Protein AF-0000000077238281 (afdb_homodimer)

Foldseek 3Di:
DFLVVQQVVLVVVQWGFADDADPVSVVVVQVVLCVVPVVSDWAFGQWFADPDPPRIDGVVGDDCNDAFADVCPPVCVVVQFGTKTFLPDPVRGIYTDRRGDDHHTDIDNDDDPD/DFLVVQQVVLVVVQWGFADDADPVSVVVVQVVLCVVPVVSDWAFGQWFADPDPPRIDGVVGDDCNDAFADVCPPVCVVVQFGTKTFLPDPVRGIYTDRRGDDHHTDIDNDDDPD

pLDDT: mean 92.7, std 6.43, range [64.38, 98.25]

Solvent-accessible surface area (backbone atoms only — not comparable to full-atom values): 12053 Å² total; per-residue (Å²): 72,26,49,47,56,41,35,52,55,20,43,75,69,66,23,21,26,31,73,59,75,42,74,66,50,44,52,52,54,52,49,52,44,40,74,75,35,82,78,41,60,52,25,38,37,16,40,31,48,49,96,35,92,93,38,65,39,29,52,43,35,43,80,75,84,43,84,58,54,29,91,80,38,71,64,38,69,95,74,54,28,42,25,30,26,32,35,35,72,95,78,44,23,26,38,49,35,48,42,77,52,67,37,54,69,44,67,34,77,49,67,44,62,119,74,26,50,47,56,43,36,52,54,21,42,76,70,66,23,22,27,31,75,59,74,44,74,66,49,44,52,51,54,51,50,51,43,40,74,73,34,81,78,42,61,52,25,37,37,16,39,31,48,50,96,36,91,92,38,64,38,28,54,42,35,42,80,75,83,41,84,59,54,29,92,78,39,73,63,37,70,94,74,54,26,42,23,30,26,32,35,37,73,96,80,44,23,27,37,49,35,48,41,76,50,67,37,54,69,42,67,33,77,47,67,44,64,118

Nearest PDB structures (foldseek):
  7l64-assembly1_A  TM=9.183E-01  e=1.854E-10  Homo sapiens
  7jud-assembly2_B  TM=9.195E-01  e=2.244E-10  Homo sapiens
  7l62-assembly1_A  TM=9.186E-01  e=2.392E-10  Homo sapiens
  7juc-assembly1_A  TM=9.175E-01  e=3.738E-10  Homo sapiens
  7juf-assembly2_B  TM=9.019E-01  e=1.256E-09  Homo sapiens

Structure (mmCIF, N/CA/C/O backbone):
data_AF-0000000077238281-model_v1
#
loop_
_entity.id
_entity.type
_entity.pdbx_description
1 polymer 'C-type lectin domain-containing protein'
#
loop_
_atom_site.group_PDB
_atom_site.id
_atom_site.type_symbol
_atom_site.label_atom_id
_atom_site.label_alt_id
_atom_site.label_comp_id
_atom_site.label_asym_id
_atom_site.label_entity_id
_atom_site.label_seq_id
_atom_site.pdbx_PDB_ins_code
_atom_site.Cartn_x
_atom_site.Cartn_y
_atom_site.Cartn_z
_atom_site.occupancy
_atom_site.B_iso_or_equiv
_atom_site.auth_seq_id
_atom_site.auth_comp_id
_atom_site.auth_asym_id
_atom_site.auth_atom_id
_atom_site.pdbx_PDB_model_num
ATOM 1 N N . MET A 1 1 ? 6.406 -6.934 -16.312 1 96.12 1 MET A N 1
ATOM 2 C CA . MET A 1 1 ? 6.504 -5.676 -15.57 1 96.12 1 MET A CA 1
ATOM 3 C C . MET A 1 1 ? 7.055 -5.906 -14.164 1 96.12 1 MET A C 1
ATOM 5 O O . MET A 1 1 ? 6.965 -7.016 -13.633 1 96.12 1 MET A O 1
ATOM 9 N N . THR A 1 2 ? 7.715 -4.832 -13.648 1 98.06 2 THR A N 1
ATOM 10 C CA . THR A 1 2 ? 8.039 -4.887 -12.227 1 98.06 2 THR A CA 1
ATOM 11 C C . THR A 1 2 ? 6.77 -4.848 -11.375 1 98.06 2 THR A C 1
ATOM 13 O O . THR A 1 2 ? 5.684 -4.57 -11.891 1 98.06 2 THR A O 1
ATOM 16 N N . TRP A 1 3 ? 6.895 -5.152 -10.172 1 98.06 3 TRP A N 1
ATOM 17 C CA . TRP A 1 3 ? 5.73 -5.117 -9.297 1 98.06 3 TRP A CA 1
ATOM 18 C C . TRP A 1 3 ? 5.098 -3.729 -9.289 1 98.06 3 TRP A C 1
ATOM 20 O O . TRP A 1 3 ? 3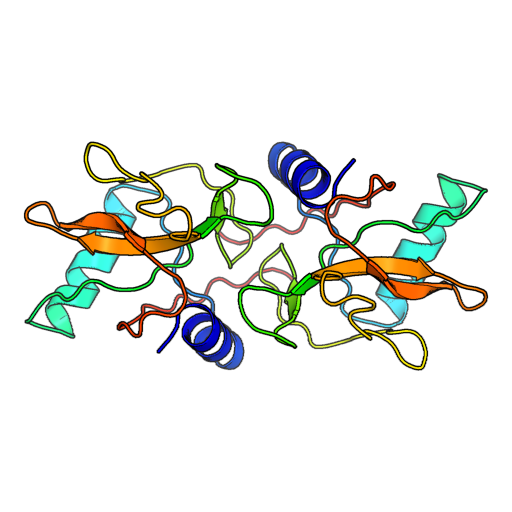.879 -3.594 -9.406 1 98.06 3 TRP A O 1
ATOM 30 N N . ALA A 1 4 ? 5.98 -2.674 -9.117 1 97.81 4 ALA A N 1
ATOM 31 C CA . ALA A 1 4 ? 5.492 -1.297 -9.078 1 97.81 4 ALA A CA 1
ATOM 32 C C . ALA A 1 4 ? 4.797 -0.922 -10.383 1 97.81 4 ALA A C 1
ATOM 34 O O . ALA A 1 4 ? 3.729 -0.31 -10.367 1 97.81 4 ALA A O 1
ATOM 35 N N . ASP A 1 5 ? 5.363 -1.278 -11.477 1 97.69 5 ASP A N 1
ATOM 36 C CA . ASP A 1 5 ? 4.758 -0.999 -12.781 1 97.69 5 ASP A CA 1
ATOM 37 C C . ASP A 1 5 ? 3.414 -1.709 -12.922 1 97.69 5 ASP A C 1
ATOM 39 O O . ASP A 1 5 ? 2.475 -1.161 -13.508 1 97.69 5 ASP A O 1
ATOM 43 N N . ALA A 1 6 ? 3.393 -2.912 -12.469 1 97.69 6 ALA A N 1
ATOM 44 C CA . ALA A 1 6 ? 2.15 -3.682 -12.523 1 97.69 6 ALA A CA 1
ATOM 45 C C . ALA A 1 6 ? 1.055 -3.01 -11.695 1 97.69 6 ALA A C 1
ATOM 47 O O . ALA A 1 6 ? -0.082 -2.879 -12.156 1 97.69 6 ALA A O 1
ATOM 48 N N . GLU A 1 7 ? 1.395 -2.639 -10.484 1 97.5 7 GLU A N 1
ATOM 49 C CA . GLU A 1 7 ? 0.423 -1.938 -9.648 1 97.5 7 GLU A CA 1
ATOM 50 C C . GLU A 1 7 ? -0.048 -0.649 -10.312 1 97.5 7 GLU A C 1
ATOM 52 O O . GLU A 1 7 ? -1.243 -0.347 -10.32 1 97.5 7 GLU A O 1
ATOM 57 N N . GLN A 1 8 ? 0.866 0.132 -10.844 1 95.81 8 GLN A N 1
ATOM 58 C CA . GLN A 1 8 ? 0.516 1.365 -11.547 1 95.81 8 GLN A CA 1
ATOM 59 C C . GLN A 1 8 ? -0.457 1.093 -12.688 1 95.81 8 GLN A C 1
ATOM 61 O O . GLN A 1 8 ? -1.417 1.842 -12.883 1 95.81 8 GLN A O 1
ATOM 66 N N . HIS A 1 9 ? -0.163 0.077 -13.422 1 95.75 9 HIS A N 1
ATOM 67 C CA . HIS A 1 9 ? -1.043 -0.314 -14.516 1 95.75 9 HIS A CA 1
ATOM 68 C C . HIS A 1 9 ? -2.441 -0.645 -14.008 1 95.75 9 HIS A C 1
ATOM 70 O O . HIS A 1 9 ? -3.436 -0.153 -14.547 1 95.75 9 HIS A O 1
ATOM 76 N N . CYS A 1 10 ? -2.543 -1.482 -13.008 1 96.44 10 CYS A N 1
ATOM 77 C CA . CYS A 1 10 ? -3.842 -1.856 -12.461 1 96.44 10 CYS A CA 1
ATOM 78 C C . CYS A 1 10 ? -4.605 -0.627 -11.977 1 96.44 10 CYS A C 1
ATOM 80 O O . CYS A 1 10 ? -5.789 -0.47 -12.273 1 96.44 10 CYS A O 1
ATOM 82 N N . VAL A 1 11 ? -3.953 0.253 -11.25 1 93.06 11 VAL A N 1
ATOM 83 C CA . VAL A 1 11 ? -4.574 1.453 -10.703 1 93.06 11 VAL A CA 1
ATOM 84 C C . VAL A 1 11 ? -5.117 2.322 -11.836 1 93.06 11 VAL A C 1
ATOM 86 O O . VAL A 1 11 ? -6.203 2.896 -11.719 1 93.06 11 VAL A O 1
ATOM 89 N N . SER A 1 12 ? -4.367 2.428 -12.883 1 92.19 12 SER A N 1
ATOM 90 C CA . SER A 1 12 ? -4.793 3.236 -14.016 1 92.19 12 SER A CA 1
ATOM 91 C C . SER A 1 12 ? -6.09 2.707 -14.617 1 92.19 12 SER A C 1
ATOM 93 O O . SER A 1 12 ? -6.789 3.426 -15.336 1 92.19 12 SER A O 1
ATOM 95 N N . GLN A 1 13 ? -6.41 1.476 -14.344 1 91.38 13 GLN A N 1
ATOM 96 C CA . GLN A 1 13 ? -7.621 0.854 -14.859 1 91.38 13 GLN A CA 1
ATOM 97 C C . GLN A 1 13 ? -8.703 0.787 -13.789 1 91.38 13 GLN A C 1
ATOM 99 O O . GLN A 1 13 ? -9.695 0.064 -13.938 1 91.38 13 GLN A O 1
ATOM 104 N N . GLY A 1 14 ? -8.508 1.497 -12.75 1 90.44 14 GLY A N 1
ATOM 105 C CA . GLY A 1 14 ? -9.477 1.491 -11.664 1 90.44 14 GLY A CA 1
ATOM 106 C C . GLY A 1 14 ? -9.43 0.227 -10.828 1 90.44 14 GLY A C 1
ATOM 107 O O . GLY A 1 14 ? -10.438 -0.169 -10.234 1 90.44 14 GLY A O 1
ATOM 108 N N . ALA A 1 15 ? -8.273 -0.42 -10.859 1 93.94 15 ALA A N 1
ATOM 109 C CA . ALA A 1 15 ? -8.078 -1.686 -10.156 1 93.94 15 ALA A CA 1
ATOM 110 C C . ALA A 1 15 ? -6.805 -1.656 -9.312 1 93.94 15 ALA A C 1
ATOM 112 O O . ALA A 1 15 ? -6.207 -0.596 -9.117 1 93.94 15 ALA A O 1
ATOM 113 N N . ASN A 1 16 ? -6.484 -2.709 -8.664 1 96.38 16 ASN A N 1
ATOM 114 C CA . ASN A 1 16 ? -5.219 -3.004 -8 1 96.38 16 ASN A CA 1
ATOM 115 C C . ASN A 1 16 ? -4.734 -4.414 -8.32 1 96.38 16 ASN A C 1
ATOM 117 O O . ASN A 1 16 ? -5.488 -5.227 -8.867 1 96.38 16 ASN A O 1
ATOM 121 N N . LEU A 1 17 ? -3.416 -4.621 -8.102 1 97.38 17 LEU A N 1
ATOM 122 C CA . LEU A 1 17 ? -3.023 -6.023 -8.062 1 97.38 17 LEU A CA 1
ATOM 123 C C . LEU A 1 17 ? -3.918 -6.812 -7.109 1 97.38 17 LEU A C 1
ATOM 125 O O . LEU A 1 17 ? -4.277 -6.32 -6.039 1 97.38 17 LEU A O 1
ATOM 129 N N . VAL A 1 18 ? -4.25 -8.055 -7.457 1 97 18 VAL A N 1
ATOM 130 C CA . VAL A 1 18 ? -5.301 -8.828 -6.805 1 97 18 VAL A CA 1
ATOM 131 C C . VAL A 1 18 ? -4.891 -9.156 -5.371 1 97 18 VAL A C 1
ATOM 133 O O . VAL A 1 18 ? -3.73 -9.484 -5.109 1 97 18 VAL A O 1
ATOM 136 N N . SER A 1 19 ? -5.797 -8.961 -4.508 1 96.81 19 SER A N 1
ATOM 137 C CA . SER A 1 19 ? -5.668 -9.492 -3.154 1 96.81 19 SER A CA 1
ATOM 138 C C . SER A 1 19 ? -6.48 -10.773 -2.99 1 96.81 19 SER A C 1
ATOM 140 O O . SER A 1 19 ? -7.496 -10.961 -3.662 1 96.81 19 SER A O 1
ATOM 142 N N . ILE A 1 20 ? -6.035 -11.648 -2.164 1 96.75 20 ILE A N 1
ATOM 143 C CA . ILE A 1 20 ? -6.637 -12.969 -1.993 1 96.75 20 ILE A CA 1
ATOM 144 C C . ILE A 1 20 ? -6.965 -13.195 -0.519 1 96.75 20 ILE A C 1
ATOM 146 O O . ILE A 1 20 ? -6.09 -13.078 0.343 1 96.75 20 ILE A O 1
ATOM 150 N N . HIS A 1 21 ? -8.234 -13.641 -0.251 1 95.06 21 HIS A N 1
ATOM 151 C CA . HIS A 1 21 ? -8.68 -13.609 1.138 1 95.06 21 HIS A CA 1
ATOM 152 C C . HIS A 1 21 ? -9.219 -14.969 1.574 1 95.06 21 HIS A C 1
ATOM 154 O O . HIS A 1 21 ? -9.703 -15.109 2.69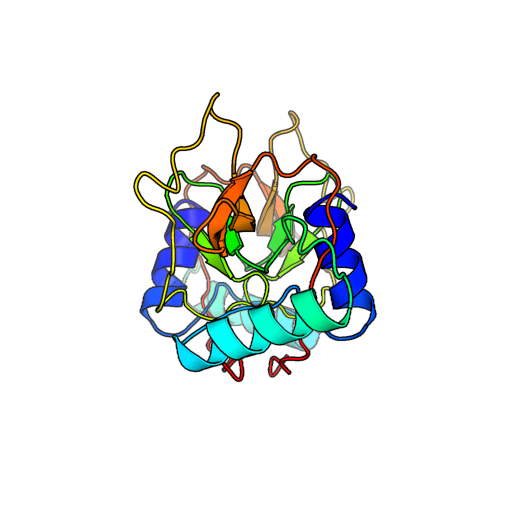7 1 95.06 21 HIS A O 1
ATOM 160 N N . SER A 1 22 ? -9.188 -15.93 0.702 1 95.88 22 SER A N 1
ATOM 161 C CA . SER A 1 22 ? -9.625 -17.281 1.033 1 95.88 22 SER A CA 1
ATOM 162 C C . SER A 1 22 ? -9.008 -18.312 0.094 1 95.88 22 SER A C 1
ATOM 164 O O . SER A 1 22 ? -8.492 -17.953 -0.968 1 95.88 22 SER A O 1
ATOM 166 N N . PRO A 1 23 ? -9.055 -19.641 0.58 1 96.12 23 PRO A N 1
ATOM 167 C CA . PRO A 1 23 ? -8.578 -20.688 -0.327 1 96.12 23 PRO A CA 1
ATOM 168 C C . PRO A 1 23 ? -9.359 -20.719 -1.64 1 96.12 23 PRO A C 1
ATOM 170 O O . PRO A 1 23 ? -8.789 -21 -2.695 1 96.12 23 PRO A O 1
ATOM 173 N N . GLU A 1 24 ? -10.594 -20.453 -1.553 1 95.5 24 GLU A N 1
ATOM 174 C CA . GLU A 1 24 ? -11.438 -20.453 -2.746 1 95.5 24 GLU A CA 1
ATOM 175 C C . GLU A 1 24 ? -11.016 -19.359 -3.721 1 95.5 24 GLU A C 1
ATOM 177 O O . GLU A 1 24 ? -10.938 -19.594 -4.93 1 95.5 24 GLU A O 1
ATOM 182 N N . GLU A 1 25 ? -10.781 -18.188 -3.219 1 94.88 25 GLU A N 1
ATOM 183 C CA . GLU A 1 25 ? -10.312 -17.078 -4.059 1 94.88 25 GLU A CA 1
ATOM 184 C C . GLU A 1 25 ? -8.945 -17.391 -4.668 1 94.88 25 GLU A C 1
ATOM 186 O O . GLU A 1 25 ? -8.703 -17.094 -5.836 1 94.88 25 GLU A O 1
ATOM 191 N N . ASN A 1 26 ? -8.117 -18.031 -3.875 1 96.12 26 ASN A N 1
ATOM 192 C CA . ASN A 1 26 ? -6.801 -18.422 -4.371 1 96.12 26 ASN A CA 1
ATOM 193 C C . ASN A 1 26 ? -6.914 -19.375 -5.562 1 96.12 26 ASN A C 1
ATOM 195 O O . ASN A 1 26 ? -6.219 -19.203 -6.562 1 96.12 26 ASN A O 1
ATOM 199 N N . LYS A 1 27 ? -7.691 -20.359 -5.41 1 94.12 27 LYS A N 1
ATOM 200 C CA . LYS A 1 27 ? -7.914 -21.312 -6.488 1 94.12 27 LYS A CA 1
ATOM 201 C C . LYS A 1 27 ? -8.492 -20.625 -7.723 1 94.12 27 LYS A C 1
ATOM 203 O O . LYS A 1 27 ? -8.094 -20.938 -8.852 1 94.12 27 LYS A O 1
ATOM 208 N N . PHE A 1 28 ? -9.43 -19.75 -7.473 1 93.75 28 PHE A N 1
ATOM 209 C CA . PHE A 1 28 ? -10.039 -19.016 -8.578 1 93.75 28 PHE A CA 1
ATOM 210 C C . PHE A 1 28 ? -8.977 -18.25 -9.359 1 93.75 28 PHE A C 1
ATOM 212 O O . PHE A 1 28 ? -8.938 -18.328 -10.594 1 93.75 28 PHE A O 1
ATOM 219 N N . VAL A 1 29 ? -8.102 -17.484 -8.688 1 94.5 29 VAL A N 1
ATOM 220 C CA . VAL A 1 29 ? -7.059 -16.688 -9.328 1 94.5 29 VAL A CA 1
ATOM 221 C C . VAL A 1 29 ? -6.074 -17.609 -10.047 1 94.5 29 VAL A C 1
ATOM 223 O O . VAL A 1 29 ? -5.672 -17.328 -11.18 1 94.5 29 VAL A O 1
ATOM 226 N N . SER A 1 30 ? -5.707 -18.719 -9.422 1 93.06 30 SER A N 1
ATOM 227 C CA . SER A 1 30 ? -4.812 -19.688 -10.039 1 93.06 30 SER A CA 1
ATOM 228 C C . SER A 1 30 ? -5.387 -20.219 -11.344 1 93.06 30 SER A C 1
ATOM 230 O O . SER A 1 30 ? -4.66 -20.359 -12.336 1 93.06 30 SER A O 1
ATOM 232 N N . THR A 1 31 ? -6.641 -20.516 -11.312 1 90.44 31 THR A N 1
ATOM 233 C CA . THR A 1 31 ? -7.301 -21.031 -12.508 1 90.44 31 THR A CA 1
ATOM 234 C C . THR A 1 31 ? -7.301 -19.969 -13.609 1 90.44 31 THR A C 1
ATOM 236 O O . THR A 1 31 ? -7.098 -20.297 -14.781 1 90.44 31 THR A O 1
ATOM 239 N N . LEU A 1 32 ? -7.523 -18.781 -13.281 1 89.38 32 LEU A N 1
ATOM 240 C CA . LEU A 1 32 ? -7.492 -17.688 -14.25 1 89.38 32 LEU A CA 1
ATOM 241 C C . LEU A 1 32 ? -6.121 -17.594 -14.914 1 89.38 32 LEU A C 1
ATOM 243 O O . LEU A 1 32 ? -6.023 -17.406 -16.125 1 89.38 32 LEU A O 1
ATOM 247 N N . ILE A 1 33 ? -5.051 -17.688 -14.109 1 90.38 33 ILE A N 1
ATOM 248 C CA . ILE A 1 33 ? -3.689 -17.609 -14.625 1 90.38 33 ILE A CA 1
ATOM 249 C C . ILE A 1 33 ? -3.432 -18.766 -15.586 1 90.38 33 ILE A C 1
ATOM 251 O O . ILE A 1 33 ? -2.867 -18.562 -16.672 1 90.38 33 ILE A O 1
ATOM 255 N N . GLN A 1 34 ? -3.852 -19.906 -15.195 1 86.62 34 GLN A N 1
ATOM 256 C CA . GLN A 1 34 ? -3.668 -21.078 -16.031 1 86.62 34 GLN A CA 1
ATOM 257 C C . GLN A 1 34 ? -4.387 -20.938 -17.359 1 86.62 34 GLN A C 1
ATOM 259 O O . GLN A 1 34 ? -3.877 -21.359 -18.406 1 86.62 34 GLN A O 1
ATOM 264 N N . ASN A 1 35 ? -5.578 -20.359 -17.344 1 84.5 35 ASN A N 1
ATOM 265 C CA . ASN A 1 35 ? -6.379 -20.188 -18.547 1 84.5 35 ASN A CA 1
ATOM 266 C C . ASN A 1 35 ? -5.758 -19.172 -19.5 1 84.5 35 ASN A C 1
ATOM 268 O O . ASN A 1 35 ? -5.902 -19.297 -20.719 1 84.5 35 ASN A O 1
ATOM 272 N N . TYR A 1 36 ? -5.035 -18.219 -18.938 1 81.06 36 TYR A N 1
ATOM 273 C CA . TYR A 1 36 ? -4.473 -17.156 -19.75 1 81.06 36 TYR A CA 1
ATOM 274 C C . TYR A 1 36 ? -3.035 -17.469 -20.156 1 81.06 36 TYR A C 1
ATOM 276 O O . TYR A 1 36 ? -2.582 -17.094 -21.234 1 81.06 36 TYR A O 1
ATOM 284 N N . ASP A 1 37 ? -2.352 -17.984 -19.312 1 77.88 37 ASP A N 1
ATOM 285 C CA . ASP A 1 37 ? -0.964 -18.391 -19.5 1 77.88 37 ASP A CA 1
ATOM 286 C C . ASP A 1 37 ? -0.777 -19.875 -19.172 1 77.88 37 ASP A C 1
ATOM 288 O O . ASP A 1 37 ? -0.611 -20.25 -18.016 1 77.88 37 ASP A O 1
ATOM 292 N N . HIS A 1 38 ? -0.664 -20.625 -20.203 1 78.56 38 HIS A N 1
ATOM 293 C CA . HIS A 1 38 ? -0.598 -22.062 -20.047 1 78.56 38 HIS A CA 1
ATOM 294 C C . HIS A 1 38 ? 0.705 -22.484 -19.375 1 78.56 38 HIS A C 1
ATOM 296 O O . HIS A 1 38 ? 0.802 -23.594 -18.828 1 78.56 38 HIS A O 1
ATOM 302 N N . THR A 1 39 ? 1.628 -21.562 -19.375 1 78.88 39 THR A N 1
ATOM 303 C CA . THR A 1 39 ? 2.898 -21.891 -18.734 1 78.88 39 THR A CA 1
ATOM 304 C C . THR A 1 39 ? 2.844 -21.609 -17.234 1 78.88 39 THR A C 1
ATOM 306 O O . THR A 1 39 ? 3.736 -22.031 -16.484 1 78.88 39 THR A O 1
ATOM 309 N N . GLN A 1 40 ? 1.729 -21.062 -16.75 1 80 40 GLN A N 1
ATOM 310 C CA . GLN A 1 40 ? 1.477 -20.781 -15.336 1 80 40 GLN A CA 1
ATOM 311 C C . GLN A 1 40 ? 2.699 -20.141 -14.68 1 80 40 GLN A C 1
ATOM 313 O O . GLN A 1 40 ? 3.152 -20.594 -13.625 1 80 40 GLN A O 1
ATOM 318 N N . GLN A 1 41 ? 3.213 -19.141 -15.281 1 88.75 41 GLN A N 1
ATOM 319 C CA . GLN A 1 41 ? 4.383 -18.438 -14.766 1 88.75 41 GLN A CA 1
ATOM 320 C C . GLN A 1 41 ? 4.078 -17.766 -13.43 1 88.75 41 GLN A C 1
ATOM 322 O O . GLN A 1 41 ? 2.916 -17.516 -13.109 1 88.75 41 GLN A O 1
ATOM 327 N N . GLN A 1 42 ? 5.152 -17.719 -12.641 1 94.31 42 GLN A N 1
ATOM 328 C CA . GLN A 1 42 ? 5.012 -16.906 -11.438 1 94.31 42 GLN A CA 1
ATOM 329 C C . GLN A 1 42 ? 4.391 -15.547 -11.758 1 94.31 42 GLN A C 1
ATOM 331 O O . GLN A 1 42 ? 4.789 -14.891 -12.719 1 94.31 42 GLN A O 1
ATOM 336 N N . THR A 1 43 ? 3.414 -15.18 -10.969 1 97.06 43 THR A N 1
ATOM 337 C CA . THR A 1 43 ? 2.574 -14.031 -11.289 1 97.06 43 THR A CA 1
ATOM 338 C C . THR A 1 43 ? 2.41 -13.125 -10.078 1 97.06 43 THR A C 1
ATOM 340 O O . THR A 1 43 ? 2.113 -13.594 -8.977 1 97.06 43 THR A O 1
ATOM 343 N N . TRP A 1 44 ? 2.654 -11.75 -10.305 1 98.06 44 TRP A N 1
ATOM 344 C CA . TRP A 1 44 ? 2.525 -10.773 -9.227 1 98.06 44 TRP A CA 1
ATOM 345 C C . TRP A 1 44 ? 1.097 -10.742 -8.688 1 98.06 44 TRP A C 1
ATOM 347 O O . TRP A 1 44 ? 0.136 -10.758 -9.461 1 98.06 44 TRP A O 1
ATOM 357 N N . ILE A 1 45 ? 0.944 -10.711 -7.395 1 98.25 45 ILE A N 1
ATOM 358 C CA . ILE A 1 45 ? -0.289 -10.352 -6.703 1 98.25 45 ILE A CA 1
ATOM 359 C C . ILE A 1 45 ? -0.051 -9.133 -5.82 1 98.25 45 ILE A C 1
ATOM 361 O O . ILE A 1 45 ? 1.048 -8.57 -5.805 1 98.25 45 ILE A O 1
ATOM 365 N N . GLY A 1 46 ? -1.059 -8.719 -5.145 1 97.94 46 GLY A N 1
ATOM 366 C CA . GLY A 1 46 ? -1.024 -7.414 -4.512 1 97.94 46 GLY A CA 1
ATOM 367 C C . GLY A 1 46 ? -0.239 -7.398 -3.213 1 97.94 46 GLY A C 1
ATOM 368 O O . GLY A 1 46 ? -0.205 -6.387 -2.512 1 97.94 46 GLY A O 1
ATOM 369 N N . LEU A 1 47 ? 0.433 -8.43 -2.848 1 97.81 47 LEU A N 1
ATOM 370 C CA . LEU A 1 47 ? 1.16 -8.547 -1.588 1 97.81 47 LEU A CA 1
ATOM 371 C C . LEU A 1 47 ? 2.51 -7.84 -1.674 1 97.81 47 LEU A C 1
ATOM 373 O O . LEU A 1 47 ? 3.264 -8.047 -2.627 1 97.81 47 LEU A O 1
ATOM 377 N N . THR A 1 48 ? 2.832 -6.93 -0.686 1 97.38 48 THR A N 1
ATOM 378 C CA . THR A 1 48 ? 4.121 -6.242 -0.641 1 97.38 48 THR A CA 1
ATOM 379 C C . THR A 1 48 ? 4.523 -5.949 0.8 1 97.38 48 THR A C 1
ATOM 381 O O . THR A 1 48 ? 3.672 -5.68 1.647 1 97.38 48 THR A O 1
ATOM 384 N N . GLU A 1 49 ? 5.801 -6.125 1.06 1 95.12 49 GLU A N 1
ATOM 385 C CA . GLU A 1 49 ? 6.363 -5.711 2.34 1 95.12 49 GLU A CA 1
ATOM 386 C C . GLU A 1 49 ? 6.551 -4.195 2.395 1 95.12 49 GLU A C 1
ATOM 388 O O . GLU A 1 49 ? 7.223 -3.619 1.535 1 95.12 49 GLU A O 1
ATOM 393 N N . LEU A 1 50 ? 5.91 -3.572 3.4 1 92.12 50 LEU A N 1
ATOM 394 C CA . LEU A 1 50 ? 5.82 -2.117 3.361 1 92.12 50 LEU A CA 1
ATOM 395 C C . LEU A 1 50 ? 6.648 -1.491 4.48 1 92.12 50 LEU A C 1
ATOM 397 O O . LEU A 1 50 ? 6.148 -1.278 5.586 1 92.12 50 LEU A O 1
ATOM 401 N N . HIS A 1 51 ? 7.926 -0.992 4.215 1 91.38 51 HIS A N 1
ATOM 402 C CA . HIS A 1 51 ? 8.844 -0.137 4.961 1 91.38 51 HIS A CA 1
ATOM 403 C C . HIS A 1 51 ? 9.344 -0.836 6.219 1 91.38 51 HIS A C 1
ATOM 405 O O . HIS A 1 51 ? 10.227 -0.319 6.91 1 91.38 51 HIS A O 1
ATOM 411 N N . LYS A 1 52 ? 8.836 -1.925 6.578 1 89.56 52 LYS A N 1
ATOM 412 C CA . LYS A 1 52 ? 9.242 -2.715 7.738 1 89.56 52 LYS A CA 1
ATOM 413 C C . LYS A 1 52 ? 9.242 -4.207 7.41 1 89.56 52 LYS A C 1
ATOM 415 O O . LYS A 1 52 ? 8.289 -4.723 6.828 1 89.56 52 LYS A O 1
ATOM 420 N N . GLU A 1 53 ? 10.328 -4.77 7.883 1 88.81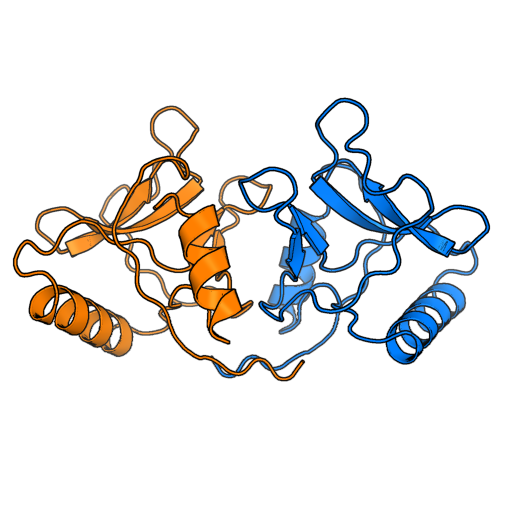 53 GLU A N 1
ATOM 421 C CA . GLU A 1 53 ? 10.398 -6.207 7.641 1 88.81 53 GLU A CA 1
ATOM 422 C C . GLU A 1 53 ? 9.227 -6.938 8.289 1 88.81 53 GLU A C 1
ATOM 424 O O . GLU A 1 53 ? 8.844 -6.625 9.422 1 88.81 53 GLU A O 1
ATOM 429 N N . THR A 1 54 ? 8.586 -7.91 7.453 1 87.56 54 THR A N 1
ATOM 430 C CA . THR A 1 54 ? 7.535 -8.828 7.895 1 87.56 54 THR A CA 1
ATOM 431 C C . THR A 1 54 ? 6.191 -8.109 7.977 1 87.56 54 THR A C 1
ATOM 433 O O . THR A 1 54 ? 5.207 -8.672 8.461 1 87.56 54 THR A O 1
ATOM 436 N N . PHE A 1 55 ? 6.211 -6.832 7.605 1 93.75 55 PHE A N 1
ATOM 437 C CA . PHE A 1 55 ? 4.93 -6.145 7.492 1 93.75 55 PHE A CA 1
ATOM 438 C C . PHE A 1 55 ? 4.41 -6.203 6.062 1 93.75 55 PHE A C 1
ATOM 440 O O . PHE A 1 55 ? 4.719 -5.332 5.25 1 93.75 55 PHE A O 1
ATOM 447 N N . TRP A 1 56 ? 3.58 -7.227 5.883 1 96.69 56 TRP A N 1
ATOM 448 C CA . TRP A 1 56 ? 2.982 -7.445 4.57 1 96.69 56 TRP A CA 1
ATOM 449 C C . TRP A 1 56 ? 1.614 -6.777 4.477 1 96.69 56 TRP A C 1
ATOM 451 O O . TRP A 1 56 ? 0.82 -6.84 5.418 1 96.69 56 TRP A O 1
ATOM 461 N N . VAL A 1 57 ? 1.405 -6.094 3.357 1 95.81 57 VAL A N 1
ATOM 462 C CA . VAL A 1 57 ? 0.119 -5.449 3.113 1 95.81 57 VAL A CA 1
ATOM 463 C C . VAL A 1 57 ? -0.373 -5.789 1.71 1 95.81 57 VAL A C 1
ATOM 465 O O . VAL A 1 57 ? 0.423 -6.133 0.833 1 95.81 57 VAL A O 1
ATOM 468 N N . TRP A 1 58 ? -1.701 -5.785 1.589 1 96.56 58 TRP A N 1
ATOM 469 C CA . TRP A 1 58 ? -2.27 -5.785 0.245 1 96.56 58 TRP A CA 1
ATOM 470 C C . TRP A 1 58 ? -2.268 -4.383 -0.347 1 96.56 58 TRP A C 1
ATOM 472 O O . TRP A 1 58 ? -2.584 -3.41 0.343 1 96.56 58 TRP A O 1
ATOM 482 N N . SER A 1 59 ? -1.984 -4.281 -1.616 1 95.5 59 SER A N 1
ATOM 483 C CA . SER A 1 59 ? -1.899 -2.982 -2.277 1 95.5 59 SER A CA 1
ATOM 484 C C . SER A 1 59 ? -3.268 -2.311 -2.354 1 95.5 59 SER A C 1
ATOM 486 O O . SER A 1 59 ? -3.359 -1.104 -2.586 1 95.5 59 SER A O 1
ATOM 488 N N . ASP A 1 60 ? -4.367 -3.055 -2.203 1 94 60 ASP A N 1
ATOM 489 C CA . ASP A 1 60 ? -5.703 -2.471 -2.277 1 94 60 ASP A CA 1
ATOM 490 C C . ASP A 1 60 ? -6.188 -2.037 -0.896 1 94 60 ASP A C 1
ATOM 492 O O . ASP A 1 60 ? -7.336 -1.616 -0.741 1 94 60 ASP A O 1
ATOM 496 N N . GLY A 1 61 ? -5.348 -2.189 0.145 1 92.69 61 GLY A N 1
ATOM 497 C CA . GLY A 1 61 ? -5.664 -1.676 1.468 1 92.69 61 GLY A CA 1
ATOM 498 C C . GLY A 1 61 ? -6.395 -2.682 2.34 1 92.69 61 GLY A C 1
ATOM 499 O O . GLY A 1 61 ? -6.605 -2.439 3.529 1 92.69 61 GLY A O 1
ATOM 500 N N . CYS A 1 62 ? -6.816 -3.811 1.8 1 93.06 62 CYS A N 1
ATOM 501 C CA . CYS A 1 62 ? -7.484 -4.844 2.582 1 93.06 62 CYS A CA 1
ATOM 502 C C . CYS A 1 62 ? -6.523 -5.477 3.584 1 93.06 62 CYS A C 1
ATOM 504 O O . CYS A 1 62 ? -5.312 -5.496 3.361 1 93.06 62 CYS A O 1
ATOM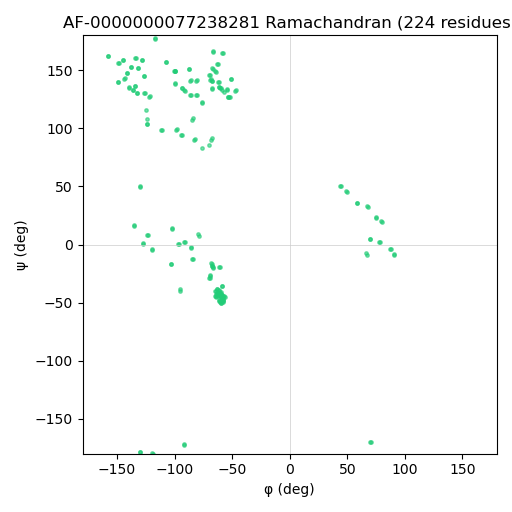 506 N N . PRO A 1 63 ? -7.016 -5.973 4.691 1 92.62 63 PRO A N 1
ATOM 507 C CA . PRO A 1 63 ? -6.145 -6.656 5.648 1 92.62 63 PRO A CA 1
ATOM 508 C C . PRO A 1 63 ? -5.637 -8 5.129 1 92.62 63 PRO A C 1
ATOM 510 O O . PRO A 1 63 ? -6.344 -8.688 4.391 1 92.62 63 PRO A O 1
ATOM 513 N N . VAL A 1 64 ? -4.422 -8.312 5.508 1 95.5 64 VAL A N 1
ATOM 514 C CA . VAL A 1 64 ? -3.885 -9.633 5.203 1 95.5 64 VAL A CA 1
ATOM 515 C C . VAL A 1 64 ? -4.367 -10.641 6.246 1 95.5 64 VAL A C 1
ATOM 517 O O . VAL A 1 64 ? -3.707 -10.852 7.266 1 95.5 64 VAL A O 1
ATOM 520 N N . ALA A 1 65 ? -5.477 -11.258 5.977 1 93.25 65 ALA A N 1
ATOM 521 C CA . ALA A 1 65 ? -6.09 -12.188 6.926 1 93.25 65 ALA A CA 1
ATOM 522 C C . ALA A 1 65 ? -5.852 -13.633 6.508 1 93.25 65 ALA A C 1
ATOM 524 O O . ALA A 1 65 ? -6.109 -14.562 7.281 1 93.25 65 ALA A O 1
ATOM 525 N N . PHE A 1 66 ? -5.484 -13.852 5.332 1 95.62 66 PHE A N 1
ATOM 526 C CA . PHE A 1 66 ? -5.199 -15.148 4.73 1 95.62 66 PHE A CA 1
ATOM 527 C C . PHE A 1 66 ? -3.902 -15.102 3.93 1 95.62 66 PHE A C 1
ATOM 529 O O . PHE A 1 66 ? -3.627 -14.117 3.24 1 95.62 66 PHE A O 1
ATOM 536 N N . THR A 1 67 ? -3.092 -16.172 4.121 1 97.25 67 THR A N 1
ATOM 537 C CA . THR A 1 67 ? -1.914 -16.312 3.27 1 97.25 67 THR A CA 1
ATOM 538 C C . THR A 1 67 ? -1.731 -17.766 2.822 1 97.25 67 THR A C 1
ATOM 540 O O . THR A 1 67 ? -2.23 -18.688 3.469 1 97.25 67 THR A O 1
ATOM 543 N N . MET A 1 68 ? -1.088 -17.938 1.649 1 96.88 68 MET A N 1
ATOM 544 C CA . MET A 1 68 ? -0.77 -19.266 1.131 1 96.88 68 MET A CA 1
ATOM 545 C C . MET A 1 68 ? 0.695 -19.344 0.717 1 96.88 68 MET A C 1
ATOM 547 O O . MET A 1 68 ? 1.006 -19.75 -0.404 1 96.88 68 MET A O 1
ATOM 551 N N . TRP A 1 69 ? 1.493 -18.922 1.632 1 97.06 69 TRP A N 1
ATOM 552 C CA . TRP A 1 69 ? 2.934 -18.953 1.401 1 97.06 69 TRP A CA 1
ATOM 553 C C . TRP A 1 69 ? 3.408 -20.391 1.2 1 97.06 69 TRP A C 1
ATOM 555 O O . TRP A 1 69 ? 2.955 -21.312 1.893 1 97.06 69 TRP A O 1
ATOM 565 N N . ASN A 1 70 ? 4.305 -20.562 0.263 1 96.06 70 ASN A N 1
ATOM 566 C CA . ASN A 1 70 ? 4.996 -21.844 0.173 1 96.06 70 ASN A CA 1
ATOM 567 C C . ASN A 1 70 ? 5.812 -22.141 1.428 1 96.06 70 ASN A C 1
ATOM 569 O O . ASN A 1 70 ? 6.219 -21.219 2.135 1 96.06 70 ASN A O 1
ATOM 573 N N . GLU A 1 71 ? 6.047 -23.406 1.682 1 93.69 71 GLU A N 1
ATOM 574 C CA . GLU A 1 71 ? 6.863 -23.781 2.836 1 93.69 71 GLU A CA 1
ATOM 575 C C . GLU A 1 71 ? 8.203 -23.062 2.816 1 93.69 71 GLU A C 1
ATOM 577 O O . GLU A 1 71 ? 8.891 -23.031 1.795 1 93.69 71 GLU A O 1
ATOM 582 N N . GLY A 1 72 ? 8.508 -22.391 3.947 1 94.19 72 GLY A N 1
ATOM 583 C CA . GLY A 1 72 ? 9.766 -21.672 4.059 1 94.19 72 GLY A CA 1
ATOM 584 C C . GLY A 1 72 ? 9.695 -20.25 3.531 1 94.19 72 GLY A C 1
ATOM 585 O O . GLY A 1 72 ? 10.68 -19.516 3.6 1 94.19 72 GLY A O 1
ATOM 586 N N . GLN A 1 73 ? 8.477 -19.953 2.975 1 93.81 73 GLN A N 1
ATOM 587 C CA . GLN A 1 73 ? 8.289 -18.609 2.447 1 93.81 73 GLN A CA 1
ATOM 588 C C . GLN A 1 73 ? 7.359 -17.781 3.342 1 93.81 73 GLN A C 1
ATOM 590 O O . GLN A 1 73 ? 6.555 -18.344 4.086 1 93.81 73 GLN A O 1
ATOM 595 N N . PRO A 1 74 ? 7.434 -16.391 3.287 1 94.75 74 PRO A N 1
ATOM 596 C CA . PRO A 1 74 ? 8.477 -15.609 2.605 1 94.75 74 PRO A CA 1
ATOM 597 C C . PRO A 1 74 ? 9.836 -15.727 3.287 1 94.75 74 PRO A C 1
ATOM 599 O O . PRO A 1 74 ? 9.914 -15.773 4.516 1 94.75 74 PRO A O 1
ATOM 602 N N . ASP A 1 75 ? 11.008 -15.789 2.578 1 94.38 75 ASP A N 1
ATOM 603 C CA . ASP A 1 75 ? 12.32 -16.031 3.18 1 94.38 75 ASP A CA 1
ATOM 604 C C . ASP A 1 75 ? 13.266 -14.859 2.914 1 94.38 75 ASP A C 1
ATOM 606 O O . ASP A 1 75 ? 14.398 -14.844 3.402 1 94.38 75 ASP A O 1
ATOM 610 N N . ASN A 1 76 ? 12.836 -13.836 2.119 1 95.06 76 ASN A N 1
ATOM 611 C CA . ASN A 1 76 ? 13.633 -12.641 1.842 1 95.06 76 ASN A CA 1
ATOM 612 C C . ASN A 1 76 ? 15.047 -13 1.406 1 95.06 76 ASN A C 1
ATOM 614 O O . ASN A 1 76 ? 16.016 -12.43 1.9 1 95.06 76 ASN A O 1
ATOM 618 N N . THR A 1 77 ? 15.141 -13.977 0.494 1 89.88 77 THR A N 1
ATOM 619 C CA . THR A 1 77 ? 16.453 -14.391 -0.002 1 89.88 77 THR A CA 1
ATOM 620 C C . THR A 1 77 ? 17.25 -13.18 -0.494 1 89.88 77 THR A C 1
ATOM 622 O O . THR A 1 77 ? 16.719 -12.328 -1.204 1 89.88 77 THR A O 1
ATOM 625 N N . HIS A 1 78 ? 18.516 -13.008 0.023 1 91.81 78 HIS A N 1
ATOM 626 C CA . HIS A 1 78 ? 19.453 -11.945 -0.304 1 91.81 78 HIS A CA 1
ATOM 627 C C . HIS A 1 78 ? 18.969 -10.602 0.235 1 91.81 78 HIS A C 1
ATOM 629 O O . HIS A 1 78 ? 19.531 -9.555 -0.116 1 91.81 78 HIS A O 1
ATOM 635 N N . GLY A 1 79 ? 17.906 -10.523 0.965 1 91.38 79 GLY A N 1
ATOM 636 C CA . GLY A 1 79 ? 17.438 -9.328 1.661 1 91.38 79 GLY A CA 1
ATOM 637 C C . GLY A 1 79 ? 16.719 -8.352 0.754 1 91.38 79 GLY A C 1
ATOM 638 O O . GLY A 1 79 ? 16.594 -7.172 1.088 1 91.38 79 GLY A O 1
ATOM 639 N N . ASP A 1 80 ? 16.234 -8.773 -0.385 1 93.12 80 ASP A N 1
ATOM 640 C CA . ASP A 1 80 ? 15.648 -7.812 -1.316 1 93.12 80 ASP A CA 1
ATOM 641 C C . ASP A 1 80 ? 14.328 -8.32 -1.888 1 93.12 80 ASP A C 1
ATOM 643 O O . ASP A 1 80 ? 13.867 -7.84 -2.924 1 93.12 80 ASP A O 1
ATOM 647 N N . GLU A 1 81 ? 13.703 -9.336 -1.29 1 95.69 81 GLU A N 1
ATOM 648 C CA . GLU A 1 81 ? 12.43 -9.867 -1.753 1 95.69 81 GLU A CA 1
ATOM 649 C C . GLU A 1 81 ? 11.266 -9.289 -0.947 1 95.69 81 GLU A C 1
ATOM 651 O O . GLU A 1 81 ? 10.945 -9.789 0.133 1 95.69 81 GLU A O 1
ATOM 656 N N . HIS A 1 82 ? 10.602 -8.281 -1.525 1 97.19 82 HIS A N 1
ATOM 657 C CA . HIS A 1 82 ? 9.602 -7.543 -0.761 1 97.19 82 HIS A CA 1
ATOM 658 C C . HIS A 1 82 ? 8.25 -7.566 -1.462 1 97.19 82 HIS A C 1
ATOM 660 O O . HIS A 1 82 ? 7.328 -6.848 -1.065 1 97.19 82 HIS A O 1
ATOM 666 N N . CYS A 1 83 ? 8.188 -8.367 -2.51 1 98.19 83 CYS A N 1
ATOM 667 C CA . CYS A 1 83 ? 6.945 -8.43 -3.268 1 98.19 83 CYS A CA 1
ATOM 668 C C . CYS A 1 83 ? 6.469 -9.875 -3.414 1 98.19 83 CYS A C 1
ATOM 670 O O . CYS A 1 83 ? 7.281 -10.789 -3.561 1 98.19 83 CYS A O 1
ATOM 672 N N . GLY A 1 84 ? 5.172 -10.062 -3.398 1 97.88 84 GLY A N 1
ATOM 673 C CA . GLY A 1 84 ? 4.605 -11.398 -3.42 1 97.88 84 GLY A CA 1
ATOM 674 C C . GLY A 1 84 ? 4.137 -11.828 -4.797 1 97.88 84 GLY A C 1
ATOM 675 O O . GLY A 1 84 ? 3.582 -11.023 -5.547 1 97.88 84 GLY A O 1
ATOM 676 N N . GLU A 1 85 ? 4.418 -13.062 -5.117 1 97.69 85 GLU A N 1
ATOM 677 C CA . GLU A 1 85 ? 3.912 -13.703 -6.324 1 97.69 85 GLU A CA 1
ATOM 678 C C . GLU A 1 85 ? 3.238 -15.039 -6 1 97.69 85 GLU A C 1
ATOM 680 O O . GLU A 1 85 ? 3.451 -15.602 -4.926 1 97.69 85 GLU A O 1
ATOM 685 N N . MET A 1 86 ? 2.377 -15.5 -6.902 1 96.5 86 MET A N 1
ATOM 686 C CA . MET A 1 86 ? 1.802 -16.844 -6.777 1 96.5 86 MET A CA 1
ATOM 687 C C . MET A 1 86 ? 2.223 -17.719 -7.949 1 96.5 86 MET A C 1
ATOM 689 O O . MET A 1 86 ? 3.004 -17.297 -8.805 1 96.5 86 MET A O 1
ATOM 693 N N . ASN A 1 87 ? 1.796 -18.922 -7.875 1 93.62 87 ASN A N 1
ATOM 694 C CA . ASN A 1 87 ? 2.156 -19.938 -8.859 1 93.62 87 ASN A CA 1
ATOM 695 C C . ASN A 1 87 ? 3.643 -20.281 -8.789 1 93.62 87 ASN A C 1
ATOM 697 O O . ASN A 1 87 ? 4.281 -20.5 -9.828 1 93.62 87 ASN A O 1
ATOM 701 N N . TRP A 1 88 ? 4.148 -20.219 -7.629 1 90.56 88 TRP A N 1
ATOM 702 C CA . TRP A 1 88 ? 5.555 -20.547 -7.414 1 90.56 88 TRP A CA 1
ATOM 703 C C . TRP A 1 88 ? 5.727 -22.031 -7.062 1 90.56 88 TRP A C 1
ATOM 705 O O . TRP A 1 88 ? 4.992 -22.562 -6.227 1 90.56 88 TRP A O 1
ATOM 715 N N . GLY A 1 89 ? 6.641 -22.578 -7.707 1 84.5 89 GLY A N 1
ATOM 716 C CA . GLY A 1 89 ? 6.992 -23.969 -7.398 1 84.5 89 GLY A CA 1
ATOM 717 C C . GLY A 1 89 ? 5.926 -24.953 -7.812 1 84.5 89 GLY A C 1
ATOM 718 O O . GLY A 1 89 ? 4.988 -24.609 -8.531 1 84.5 89 GLY A O 1
ATOM 719 N N . GLY A 1 90 ? 6.082 -26.234 -7.375 1 79.81 90 GLY A N 1
ATOM 720 C CA . GLY A 1 90 ? 5.219 -27.344 -7.762 1 79.81 90 GLY A CA 1
ATOM 721 C C . GLY A 1 90 ? 3.82 -27.234 -7.184 1 79.81 90 GLY A C 1
ATOM 722 O O . GLY A 1 90 ? 2.848 -27.656 -7.82 1 79.81 90 GLY A O 1
ATOM 723 N N . HIS A 1 91 ? 3.703 -26.578 -6.066 1 82.81 91 HIS A N 1
ATOM 724 C CA . HIS A 1 91 ? 2.41 -26.484 -5.395 1 82.81 91 HIS A CA 1
ATOM 725 C C . HIS A 1 91 ? 1.695 -25.188 -5.758 1 82.81 91 HIS A C 1
ATOM 727 O O . HIS A 1 91 ? 0.583 -24.938 -5.285 1 82.81 91 HIS A O 1
ATOM 733 N N . GLN A 1 92 ? 2.291 -24.406 -6.57 1 88.25 92 GLN A N 1
ATOM 734 C CA . GLN A 1 92 ? 1.705 -23.188 -7.109 1 88.25 92 GLN A CA 1
ATOM 735 C C . GLN A 1 92 ? 1.312 -22.219 -5.992 1 88.25 92 GLN A C 1
ATOM 737 O O . GLN A 1 92 ? 0.256 -21.594 -6.055 1 88.25 92 GLN A O 1
ATOM 742 N N . GLN A 1 93 ? 2.178 -22.219 -4.914 1 95.5 93 GLN A N 1
ATOM 743 C CA . GLN A 1 93 ? 1.907 -21.391 -3.744 1 95.5 93 GLN A CA 1
ATOM 744 C C . GLN A 1 93 ? 2.57 -20.016 -3.877 1 95.5 93 GLN A C 1
ATOM 746 O O . GLN A 1 93 ? 2.965 -19.625 -4.973 1 95.5 93 GLN A O 1
ATOM 751 N N . TRP A 1 94 ? 2.531 -19.234 -2.773 1 97.94 94 TRP A N 1
ATOM 752 C CA . TRP A 1 94 ? 3.057 -17.875 -2.834 1 97.94 94 TRP A CA 1
ATOM 753 C C . TRP A 1 94 ? 4.551 -17.844 -2.523 1 97.94 94 TRP A C 1
ATOM 755 O O . TRP A 1 94 ? 5.059 -18.734 -1.82 1 97.94 94 TRP A O 1
ATOM 765 N N . ASN A 1 95 ? 5.297 -16.859 -3.092 1 97.31 95 ASN A N 1
ATOM 766 C CA . ASN A 1 95 ? 6.723 -16.625 -2.902 1 97.31 95 ASN A CA 1
ATOM 767 C C . ASN A 1 95 ? 7.047 -15.133 -2.883 1 97.31 95 ASN A C 1
ATOM 769 O O . ASN A 1 95 ? 6.375 -14.336 -3.543 1 97.31 95 ASN A O 1
ATOM 773 N N . ASP A 1 96 ? 7.977 -14.781 -2.045 1 97.5 96 ASP A N 1
ATOM 774 C CA . ASP A 1 96 ? 8.477 -13.414 -2.133 1 97.5 96 ASP A CA 1
ATOM 775 C C . ASP A 1 96 ? 9.602 -13.305 -3.158 1 97.5 96 ASP A C 1
ATOM 777 O O . ASP A 1 96 ? 10.414 -14.219 -3.293 1 97.5 96 ASP A O 1
ATOM 781 N N . ARG A 1 97 ? 9.609 -12.266 -3.877 1 96.62 97 ARG A N 1
ATOM 782 C CA . ARG A 1 97 ? 10.508 -12.031 -5.004 1 96.62 97 ARG A CA 1
ATOM 783 C C . ARG A 1 97 ? 10.969 -10.586 -5.047 1 96.62 97 ARG A C 1
ATOM 785 O O . ARG A 1 97 ? 10.312 -9.695 -4.5 1 96.62 97 ARG A O 1
ATOM 792 N N . PRO A 1 98 ? 12.266 -10.367 -5.543 1 97.5 98 PRO A N 1
ATOM 793 C CA . PRO A 1 98 ? 12.648 -8.969 -5.723 1 97.5 98 PRO A CA 1
ATOM 794 C C . PRO A 1 98 ? 11.664 -8.195 -6.586 1 97.5 98 PRO A C 1
ATOM 796 O O . PRO A 1 98 ? 11.32 -8.633 -7.688 1 97.5 98 PRO A O 1
ATOM 799 N N . CYS A 1 99 ? 11.281 -7.027 -6.16 1 97.56 99 CYS A N 1
ATOM 800 C CA . CYS A 1 99 ? 10.195 -6.258 -6.758 1 97.56 99 CYS A CA 1
ATOM 801 C C . CYS A 1 99 ? 10.562 -5.805 -8.164 1 97.56 99 CYS A C 1
ATOM 803 O O . CYS A 1 99 ? 9.688 -5.461 -8.961 1 97.56 99 CYS A O 1
ATOM 805 N N . LYS A 1 100 ? 11.789 -5.785 -8.43 1 96.88 100 LYS A N 1
ATOM 806 C CA . LYS A 1 100 ? 12.266 -5.227 -9.695 1 96.88 100 LYS A CA 1
ATOM 807 C C . LYS A 1 100 ? 12.188 -6.258 -10.812 1 96.88 100 LYS A C 1
ATOM 809 O O . LYS A 1 100 ? 12.336 -5.914 -11.992 1 96.88 100 LYS A O 1
ATOM 814 N N . VAL A 1 101 ? 11.969 -7.504 -10.477 1 96.69 101 VAL A N 1
ATOM 815 C CA . VAL A 1 101 ? 11.867 -8.555 -11.477 1 96.69 101 VAL A CA 1
ATOM 816 C C . VAL A 1 101 ? 10.602 -8.352 -12.312 1 96.69 101 VAL A C 1
ATOM 818 O O . VAL A 1 101 ? 9.555 -7.98 -11.781 1 96.69 101 VAL A O 1
ATOM 821 N N . GLU A 1 102 ? 10.758 -8.602 -13.594 1 96.81 102 GLU A N 1
ATOM 822 C CA . GLU A 1 102 ? 9.586 -8.492 -14.453 1 96.81 102 GLU A CA 1
ATOM 823 C C . GLU A 1 102 ? 8.797 -9.797 -14.477 1 96.81 102 GLU A C 1
ATOM 825 O O . GLU A 1 102 ? 9.367 -10.875 -14.672 1 96.81 102 GLU A O 1
ATOM 830 N N . SER A 1 103 ? 7.535 -9.773 -14.25 1 96 103 SER A N 1
ATOM 831 C CA . SER A 1 103 ? 6.637 -10.922 -14.203 1 96 103 SER A CA 1
ATOM 832 C C . SER A 1 103 ? 5.234 -10.547 -14.664 1 96 103 SER A C 1
ATOM 834 O O . SER A 1 103 ? 4.879 -9.367 -14.695 1 96 103 SER A O 1
ATOM 836 N N . PRO A 1 104 ? 4.449 -11.555 -15.148 1 95.88 104 PRO A N 1
ATOM 837 C CA . PRO A 1 104 ? 3.021 -11.281 -15.336 1 95.88 104 PRO A CA 1
ATOM 838 C C . PRO A 1 104 ? 2.328 -10.852 -14.047 1 95.88 104 PRO A C 1
ATOM 840 O O . PRO A 1 104 ? 2.912 -10.961 -12.961 1 95.88 104 PRO A O 1
ATOM 843 N N . SER A 1 105 ? 1.129 -10.297 -14.211 1 96.69 105 SER A N 1
ATOM 844 C CA . SER A 1 105 ? 0.404 -9.805 -13.047 1 96.69 105 SER A CA 1
ATOM 845 C C . SER A 1 105 ? -1.099 -10.016 -13.203 1 96.69 105 SER A C 1
ATOM 847 O O . SER A 1 105 ? -1.589 -10.234 -14.312 1 96.69 105 SER A O 1
ATOM 849 N N . VAL A 1 106 ? -1.8 -10.023 -12.094 1 96 106 VAL A N 1
ATOM 850 C CA . VAL A 1 106 ? -3.256 -10.109 -12.086 1 96 106 VAL A CA 1
ATOM 851 C C . VAL A 1 106 ? -3.846 -8.898 -11.367 1 96 106 VAL A C 1
ATOM 853 O O . VAL A 1 106 ? -3.48 -8.609 -10.227 1 96 106 VAL A O 1
ATOM 856 N N . CYS A 1 107 ? -4.781 -8.258 -12.102 1 95.44 107 CYS A N 1
ATOM 857 C CA . CYS A 1 107 ? -5.5 -7.129 -11.523 1 95.44 107 CYS A CA 1
ATOM 858 C C . CYS A 1 107 ? -6.879 -7.551 -11.031 1 95.44 107 CYS A C 1
ATOM 860 O O . CYS A 1 107 ? -7.488 -8.469 -11.586 1 95.44 107 CYS A O 1
ATOM 862 N N . ALA A 1 108 ? -7.312 -6.875 -10.016 1 94.5 108 ALA A N 1
ATOM 863 C CA . ALA A 1 108 ? -8.68 -7.043 -9.531 1 94.5 108 ALA A CA 1
ATOM 864 C C . ALA A 1 108 ? -9.328 -5.695 -9.227 1 94.5 108 ALA A C 1
ATOM 866 O O . ALA A 1 108 ? -8.68 -4.801 -8.672 1 94.5 108 ALA A O 1
ATOM 867 N N . THR A 1 109 ? -10.523 -5.559 -9.711 1 89.75 109 THR A N 1
ATOM 868 C CA . THR A 1 109 ? -11.312 -4.387 -9.344 1 89.75 109 THR A CA 1
ATOM 869 C C . THR A 1 109 ? -12.023 -4.609 -8.016 1 89.75 109 THR A C 1
ATOM 871 O O . THR A 1 109 ? -12.703 -5.621 -7.832 1 89.75 109 THR A O 1
ATOM 874 N N . ARG A 1 110 ? -11.406 -3.822 -7.098 1 78.25 110 ARG A N 1
ATOM 875 C CA . ARG A 1 110 ? -12.133 -3.779 -5.836 1 78.25 110 ARG A CA 1
ATOM 876 C C . ARG A 1 110 ? -12.453 -2.344 -5.434 1 78.25 110 ARG A C 1
ATOM 878 O O . ARG A 1 110 ? -11.633 -1.443 -5.629 1 78.25 110 ARG A O 1
ATOM 885 N N . LYS A 1 111 ? -13.617 -1.9 -5.348 1 64.56 111 LYS A N 1
ATOM 886 C CA . LYS A 1 111 ? -14.039 -0.512 -5.184 1 64.56 111 LYS A CA 1
ATOM 887 C C . LYS A 1 111 ? -13.82 -0.035 -3.752 1 64.56 111 LYS A C 1
ATOM 889 O O . LYS A 1 111 ? -14.648 -0.291 -2.873 1 64.56 111 LYS A O 1
ATOM 894 N N . PRO A 1 112 ? -12.445 0.39 -3.598 1 67.88 112 PRO A N 1
ATOM 895 C CA . PRO A 1 112 ? -12.422 1.084 -2.309 1 67.88 112 PRO A CA 1
ATOM 896 C C . PRO A 1 112 ? -13.406 2.248 -2.244 1 67.88 112 PRO A C 1
ATOM 898 O O . PRO A 1 112 ? -13.656 2.908 -3.256 1 67.88 112 PRO A O 1
ATOM 901 N N . VAL A 1 113 ? -14.148 2.305 -1.239 1 73.69 113 VAL A N 1
ATOM 902 C CA . VAL A 1 113 ? -14.969 3.498 -1.068 1 73.69 113 VAL A CA 1
ATOM 903 C C . VAL A 1 113 ? -14.078 4.703 -0.781 1 73.69 113 VAL A C 1
ATOM 905 O O . VAL A 1 113 ? -13.531 4.828 0.315 1 73.69 113 VAL A O 1
ATOM 908 N N . CYS A 1 114 ? -13.633 5.469 -1.858 1 81.06 114 CYS A N 1
ATOM 909 C CA . CYS A 1 114 ? -12.727 6.605 -1.743 1 81.06 114 CYS A CA 1
ATOM 910 C C . CYS A 1 114 ? -13.5 7.906 -1.577 1 81.06 114 CYS A C 1
ATOM 912 O O . CYS A 1 114 ? -14.617 8.031 -2.072 1 81.06 114 CYS A O 1
ATOM 914 N N . MET B 1 1 ? 5.047 6.992 16.344 1 96 1 MET B N 1
ATOM 915 C CA . MET B 1 1 ? 5.23 5.738 15.609 1 96 1 MET B CA 1
ATOM 916 C C . MET B 1 1 ? 5.859 5.992 14.25 1 96 1 MET B C 1
ATOM 918 O O . MET B 1 1 ? 5.766 7.094 13.711 1 96 1 MET B O 1
ATOM 922 N N . THR B 1 2 ? 6.582 4.945 13.773 1 98 2 THR B N 1
ATOM 923 C CA . THR B 1 2 ? 7 5.008 12.375 1 98 2 THR B CA 1
ATOM 924 C C . THR B 1 2 ? 5.793 4.93 11.445 1 98 2 THR B C 1
ATOM 926 O O . THR B 1 2 ? 4.688 4.609 11.883 1 98 2 THR B O 1
ATOM 929 N N . TRP B 1 3 ? 5.984 5.242 10.25 1 98 3 TRP B N 1
ATOM 930 C CA . TRP B 1 3 ? 4.883 5.168 9.297 1 98 3 TRP B CA 1
ATOM 931 C C . TRP B 1 3 ? 4.301 3.758 9.242 1 98 3 TRP B C 1
ATOM 933 O O . TRP B 1 3 ? 3.082 3.578 9.281 1 98 3 TRP B O 1
ATOM 943 N N . ALA B 1 4 ? 5.234 2.74 9.133 1 97.75 4 ALA B N 1
ATOM 944 C CA . ALA B 1 4 ? 4.797 1.348 9.062 1 97.75 4 ALA B CA 1
ATOM 945 C C . ALA B 1 4 ? 4.027 0.947 10.32 1 97.75 4 ALA B C 1
ATOM 947 O O . ALA B 1 4 ? 2.982 0.299 10.227 1 97.75 4 ALA B O 1
ATOM 948 N N . ASP B 1 5 ? 4.512 1.303 11.461 1 97.62 5 ASP B N 1
ATOM 949 C CA . ASP B 1 5 ? 3.83 1 12.711 1 97.62 5 ASP B CA 1
ATOM 950 C C . ASP B 1 5 ? 2.457 1.664 12.766 1 97.62 5 ASP B C 1
ATOM 952 O O . ASP B 1 5 ? 1.499 1.082 13.281 1 97.62 5 ASP B O 1
ATOM 956 N N . ALA B 1 6 ? 2.422 2.871 12.312 1 97.62 6 ALA B N 1
ATOM 957 C CA . ALA B 1 6 ? 1.156 3.6 12.281 1 97.62 6 ALA B CA 1
ATOM 958 C C . ALA B 1 6 ? 0.14 2.895 11.391 1 97.62 6 ALA B C 1
ATOM 960 O O . ALA B 1 6 ? -1.021 2.725 11.773 1 97.62 6 ALA B O 1
ATOM 961 N N . GLU B 1 7 ? 0.577 2.539 10.195 1 97.44 7 GLU B N 1
ATOM 962 C CA . GLU B 1 7 ? -0.312 1.812 9.297 1 97.44 7 GLU B CA 1
ATOM 963 C C . GLU B 1 7 ? -0.787 0.505 9.93 1 97.44 7 GLU B C 1
ATOM 965 O O . GLU B 1 7 ? -1.97 0.166 9.852 1 97.44 7 GLU B O 1
ATOM 970 N N . GLN B 1 8 ? 0.114 -0.242 10.516 1 95.75 8 GLN B N 1
ATOM 971 C CA . GLN B 1 8 ? -0.243 -1.489 11.18 1 95.75 8 GLN B CA 1
ATOM 972 C C . GLN B 1 8 ? -1.298 -1.253 12.258 1 95.75 8 GLN B C 1
ATOM 974 O O . GLN B 1 8 ? -2.242 -2.033 12.391 1 95.75 8 GLN B O 1
ATOM 979 N N . HIS B 1 9 ? -1.092 -0.231 13.016 1 95.69 9 HIS B N 1
ATOM 980 C CA . HIS B 1 9 ? -2.055 0.128 14.047 1 95.69 9 HIS B CA 1
ATOM 981 C C . HIS B 1 9 ? -3.428 0.415 13.445 1 95.69 9 HIS B C 1
ATOM 983 O O . HIS B 1 9 ? -4.438 -0.11 13.922 1 95.69 9 HIS B O 1
ATOM 989 N N . CYS B 1 10 ? -3.49 1.244 12.445 1 96.38 10 CYS B N 1
ATOM 990 C CA . CYS B 1 10 ? -4.758 1.579 11.812 1 96.38 10 CYS B CA 1
ATOM 991 C C . CYS B 1 10 ? -5.449 0.33 11.273 1 96.38 10 CYS B C 1
ATOM 993 O O . CYS B 1 10 ? -6.645 0.134 11.492 1 96.38 10 CYS B O 1
ATOM 995 N N . VAL B 1 11 ? -4.727 -0.532 10.594 1 93.06 11 VAL B N 1
ATOM 996 C CA . VAL B 1 11 ? -5.27 -1.747 10 1 93.06 11 VAL B CA 1
ATOM 997 C C . VAL B 1 11 ? -5.859 -2.637 11.094 1 93.06 11 VAL B C 1
ATOM 999 O O . VAL B 1 11 ? -6.918 -3.242 10.906 1 93.06 11 VAL B O 1
ATOM 1002 N N . SER B 1 12 ? -5.164 -2.723 12.188 1 92.38 12 SER B N 1
ATOM 1003 C CA . SER B 1 12 ? -5.637 -3.549 13.289 1 92.38 12 SER B CA 1
ATOM 1004 C C . SER B 1 12 ? -6.988 -3.064 13.805 1 92.38 12 SER B C 1
ATOM 1006 O O . SER B 1 12 ? -7.707 -3.811 14.477 1 92.38 12 SER B O 1
ATOM 1008 N N . GLN B 1 13 ? -7.328 -1.838 13.516 1 91.44 13 GLN B N 1
ATOM 1009 C CA . GLN B 1 13 ? -8.594 -1.256 13.953 1 91.44 13 GLN B CA 1
ATOM 1010 C C . GLN B 1 13 ? -9.609 -1.224 12.812 1 91.44 13 GLN B C 1
ATOM 1012 O O . GLN B 1 13 ? -10.625 -0.533 12.898 1 91.44 13 GLN B O 1
ATOM 1017 N N . GLY B 1 14 ? -9.312 -1.935 11.781 1 90.56 14 GLY B N 1
ATOM 1018 C CA . GLY B 1 14 ? -10.219 -1.958 10.641 1 90.56 14 GLY B CA 1
ATOM 1019 C C . GLY B 1 14 ? -10.156 -0.691 9.805 1 90.56 14 GLY B C 1
ATOM 1020 O O . GLY B 1 14 ? -11.133 -0.327 9.148 1 90.56 14 GLY B O 1
ATO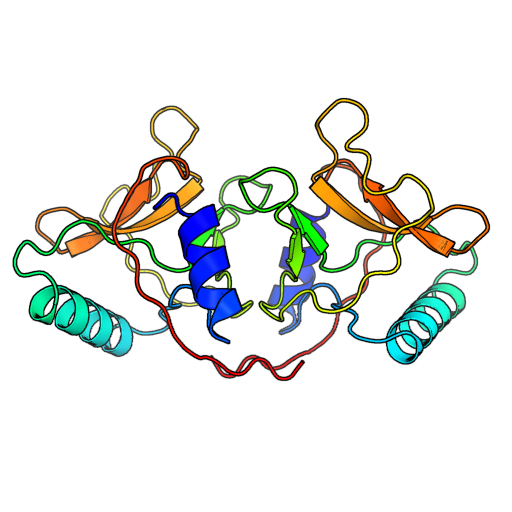M 1021 N N . ALA B 1 15 ? -9.016 -0.004 9.922 1 94 15 ALA B N 1
ATOM 1022 C CA . ALA B 1 15 ? -8.82 1.269 9.234 1 94 15 ALA B CA 1
ATOM 1023 C C . ALA B 1 15 ? -7.492 1.283 8.477 1 94 15 ALA B C 1
ATOM 1025 O O . ALA B 1 15 ? -6.852 0.243 8.32 1 94 15 ALA B O 1
ATOM 1026 N N . ASN B 1 16 ? -7.164 2.346 7.848 1 96.38 16 ASN B N 1
ATOM 1027 C CA . ASN B 1 16 ? -5.863 2.686 7.27 1 96.38 16 ASN B CA 1
ATOM 1028 C C . ASN B 1 16 ? -5.453 4.113 7.621 1 96.38 16 ASN B C 1
ATOM 1030 O O . ASN B 1 16 ? -6.27 4.895 8.109 1 96.38 16 ASN B O 1
ATOM 1034 N N . LEU B 1 17 ? -4.133 4.371 7.496 1 97.25 17 LEU B N 1
ATOM 1035 C CA . LEU B 1 17 ? -3.787 5.785 7.484 1 97.25 17 LEU B CA 1
ATOM 1036 C C . LEU B 1 17 ? -4.637 6.547 6.473 1 97.25 17 LEU B C 1
ATOM 1038 O O . LEU B 1 17 ? -4.902 6.043 5.375 1 97.25 17 LEU B O 1
ATOM 1042 N N . VAL B 1 18 ? -5.035 7.77 6.785 1 96.94 18 VAL B N 1
ATOM 1043 C CA . VAL B 1 18 ? -6.062 8.508 6.062 1 96.94 18 VAL B CA 1
ATOM 1044 C C . VAL B 1 18 ? -5.562 8.852 4.656 1 96.94 18 VAL B C 1
ATOM 1046 O O . VAL B 1 18 ? -4.402 9.227 4.477 1 96.94 18 VAL B O 1
ATOM 1049 N N . SER B 1 19 ? -6.391 8.617 3.736 1 96.75 19 SER B N 1
ATOM 1050 C CA . SER B 1 19 ? -6.191 9.164 2.396 1 96.75 19 SER B CA 1
ATOM 1051 C C . SER B 1 19 ? -7.039 10.406 2.174 1 96.75 19 SER B C 1
ATOM 1053 O O . SER B 1 19 ? -8.102 10.555 2.775 1 96.75 19 SER B O 1
ATOM 1055 N N . ILE B 1 20 ? -6.578 11.305 1.373 1 96.69 20 ILE B N 1
ATOM 1056 C CA . ILE B 1 20 ? -7.211 12.602 1.163 1 96.69 20 ILE B CA 1
ATOM 1057 C C . ILE B 1 20 ? -7.449 12.82 -0.329 1 96.69 20 ILE B C 1
ATOM 1059 O O . ILE B 1 20 ? -6.516 12.734 -1.132 1 96.69 20 ILE B O 1
ATOM 1063 N N . HIS B 1 21 ? -8.711 13.219 -0.685 1 95.12 21 HIS B N 1
ATOM 1064 C CA . HIS B 1 21 ? -9.07 13.172 -2.1 1 95.12 21 HIS B CA 1
ATOM 1065 C C . HIS B 1 21 ? -9.625 14.516 -2.568 1 95.12 21 HIS B C 1
ATOM 1067 O O . HIS B 1 21 ? -10.055 14.641 -3.719 1 95.12 21 HIS B O 1
ATOM 1073 N N . SER B 1 22 ? -9.688 15.477 -1.686 1 95.94 22 SER B N 1
ATOM 1074 C CA . SER B 1 22 ? -10.148 16.812 -2.045 1 95.94 22 SER B CA 1
ATOM 1075 C C . SER B 1 22 ? -9.633 17.859 -1.064 1 95.94 22 SER B C 1
ATOM 1077 O O . SER B 1 22 ? -9.18 17.531 0.031 1 95.94 22 SER B O 1
ATOM 1079 N N . PRO B 1 23 ? -9.695 19.188 -1.56 1 96.06 23 PRO B N 1
ATOM 1080 C CA . PRO B 1 23 ? -9.32 20.25 -0.623 1 96.06 23 PRO B CA 1
ATOM 1081 C C . PRO B 1 23 ? -10.188 20.25 0.634 1 96.06 23 PRO B C 1
ATOM 1083 O O . PRO B 1 23 ? -9.695 20.547 1.727 1 96.06 23 PRO B O 1
ATOM 1086 N N . GLU B 1 24 ? -11.414 19.938 0.47 1 95.56 24 GLU B N 1
ATOM 1087 C CA . GLU B 1 24 ? -12.328 19.906 1.604 1 95.56 24 GLU B CA 1
ATOM 1088 C C . GLU B 1 24 ? -11.938 18.828 2.605 1 95.56 24 GLU B C 1
ATOM 1090 O O . GLU B 1 24 ? -11.945 19.062 3.816 1 95.56 24 GLU B O 1
ATOM 1095 N N . GLU B 1 25 ? -11.617 17.656 2.117 1 94.88 25 GLU B N 1
ATOM 1096 C CA . GLU B 1 25 ? -11.164 16.578 2.988 1 94.88 25 GLU B CA 1
ATOM 1097 C C . GLU B 1 25 ? -9.859 16.938 3.686 1 94.88 25 GLU B C 1
ATOM 1099 O O . GLU B 1 25 ? -9.68 16.641 4.867 1 94.88 25 GLU B O 1
ATOM 1104 N N . ASN B 1 26 ? -8.992 17.609 2.949 1 96.06 26 ASN B N 1
ATOM 1105 C CA . ASN B 1 26 ? -7.727 18.047 3.535 1 96.06 26 ASN B CA 1
ATOM 1106 C C . ASN B 1 26 ? -7.953 18.984 4.711 1 96.06 26 ASN B C 1
ATOM 1108 O O . ASN B 1 26 ? -7.32 18.844 5.758 1 96.06 26 ASN B O 1
ATOM 1112 N N . LYS B 1 27 ? -8.766 19.938 4.512 1 94 27 LYS B N 1
ATOM 1113 C CA . LYS B 1 27 ? -9.094 20.891 5.57 1 94 27 LYS B CA 1
ATOM 1114 C C . LYS B 1 27 ? -9.727 20.172 6.77 1 94 27 LYS B C 1
ATOM 1116 O O . LYS B 1 27 ? -9.414 20.5 7.918 1 94 27 LYS B O 1
ATOM 1121 N N . PHE B 1 28 ? -10.617 19.266 6.457 1 93.69 28 PHE B N 1
ATOM 1122 C CA . PHE B 1 28 ? -11.266 18.516 7.52 1 93.69 28 PHE B CA 1
ATOM 1123 C C . PHE B 1 28 ? -10.234 17.781 8.375 1 93.69 28 PHE B C 1
ATOM 1125 O O . PHE B 1 28 ? -10.273 17.859 9.602 1 93.69 28 PHE B O 1
ATOM 1132 N N . VAL B 1 29 ? -9.281 17.047 7.762 1 94.31 29 VAL B N 1
ATOM 1133 C CA . VAL B 1 29 ? -8.258 16.297 8.469 1 94.31 29 VAL B CA 1
ATOM 1134 C C . VAL B 1 29 ? -7.352 17.25 9.25 1 94.31 29 VAL B C 1
ATOM 1136 O O . VAL B 1 29 ? -7.016 16.984 10.406 1 94.31 29 VAL B O 1
ATOM 1139 N N . SER B 1 30 ? -6.984 18.359 8.641 1 92.81 30 SER B N 1
ATOM 1140 C CA . SER B 1 30 ? -6.168 19.375 9.312 1 92.81 30 SER B CA 1
ATOM 1141 C C . SER B 1 30 ? -6.844 19.875 10.578 1 92.81 30 SER B C 1
ATOM 1143 O O . SER B 1 30 ? -6.191 20.062 11.609 1 92.81 30 SER B O 1
ATOM 1145 N N . THR B 1 31 ? -8.102 20.125 10.477 1 90.19 31 THR B N 1
ATOM 1146 C CA . THR B 1 31 ? -8.859 20.625 11.625 1 90.19 31 THR B CA 1
ATOM 1147 C C . THR B 1 31 ? -8.891 19.562 12.727 1 90.19 31 THR B C 1
ATOM 1149 O O . THR B 1 31 ? -8.773 19.891 13.914 1 90.19 31 THR B O 1
ATOM 1152 N N . LEU B 1 32 ? -9.047 18.359 12.383 1 88.94 32 LEU B N 1
ATOM 1153 C CA . LEU B 1 32 ? -9.039 17.281 13.352 1 88.94 32 LEU B CA 1
ATOM 1154 C C . LEU B 1 32 ? -7.711 17.219 14.102 1 88.94 32 LEU B C 1
ATOM 1156 O O . LEU B 1 32 ? -7.691 17.031 15.32 1 88.94 32 LEU B O 1
ATOM 1160 N N . ILE B 1 33 ? -6.602 17.375 13.367 1 89.94 33 ILE B N 1
ATOM 1161 C CA . ILE B 1 33 ? -5.27 17.328 13.969 1 89.94 33 ILE B CA 1
ATOM 1162 C C . ILE B 1 33 ? -5.117 18.5 14.945 1 89.94 33 ILE B C 1
ATOM 1164 O O . ILE B 1 33 ? -4.609 18.312 16.062 1 89.94 33 ILE B O 1
ATOM 1168 N N . GLN B 1 34 ? -5.547 19.609 14.523 1 85.94 34 GLN B N 1
ATOM 1169 C CA . GLN B 1 34 ? -5.461 20.797 15.367 1 85.94 34 GLN B CA 1
ATOM 1170 C C . GLN B 1 34 ? -6.254 20.625 16.656 1 85.94 34 GLN B C 1
ATOM 1172 O O . GLN B 1 34 ? -5.828 21.062 17.719 1 85.94 34 GLN B O 1
ATOM 1177 N N . ASN B 1 35 ? -7.422 20 16.547 1 84.06 35 ASN B N 1
ATOM 1178 C CA . ASN B 1 35 ? -8.297 19.812 17.703 1 84.06 35 ASN B CA 1
ATOM 1179 C C . ASN B 1 35 ? -7.707 18.797 18.688 1 84.06 35 ASN B C 1
ATOM 1181 O O . ASN B 1 35 ? -7.93 18.906 19.906 1 84.06 35 ASN B O 1
ATOM 1185 N N . TYR B 1 36 ? -6.926 17.859 18.172 1 80.19 36 TYR B N 1
ATOM 1186 C CA . TYR B 1 36 ? -6.391 16.812 19.031 1 80.19 36 TYR B CA 1
ATOM 1187 C C . TYR B 1 36 ? -4.984 17.156 19.516 1 80.19 36 TYR B C 1
ATOM 1189 O O . TYR B 1 36 ? -4.598 16.797 20.625 1 80.19 36 TYR B O 1
ATOM 1197 N N . ASP B 1 37 ? -4.266 17.703 18.719 1 77 37 ASP B N 1
ATOM 1198 C CA . ASP B 1 37 ? -2.906 18.141 19.016 1 77 37 ASP B CA 1
ATOM 1199 C C . ASP B 1 37 ? -2.744 19.641 18.719 1 77 37 ASP B C 1
ATOM 1201 O O . ASP B 1 37 ? -2.508 20.031 17.562 1 77 37 ASP B O 1
ATOM 1205 N N . HIS B 1 38 ? -2.738 20.359 19.734 1 77.19 38 HIS B N 1
ATOM 1206 C CA . HIS B 1 38 ? -2.713 21.812 19.594 1 77.19 38 HIS B CA 1
ATOM 1207 C C . HIS B 1 38 ? -1.382 22.281 19.016 1 77.19 38 HIS B C 1
ATOM 1209 O O . HIS B 1 38 ? -1.284 23.406 18.5 1 77.19 38 HIS B O 1
ATOM 1215 N N . THR B 1 39 ? -0.423 21.391 19.078 1 77.62 39 THR B N 1
ATOM 1216 C CA . THR B 1 39 ? 0.876 21.781 18.531 1 77.62 39 THR B CA 1
ATOM 1217 C C . THR B 1 39 ? 0.941 21.516 17.031 1 77.62 39 THR B C 1
ATOM 1219 O O . THR B 1 39 ? 1.875 21.953 16.359 1 77.62 39 THR B O 1
ATOM 1222 N N . GLN B 1 40 ? -0.13 20.953 16.469 1 79.25 40 GLN B N 1
ATOM 1223 C CA . GLN B 1 40 ? -0.273 20.672 15.039 1 79.25 40 GLN B CA 1
ATOM 1224 C C . GLN B 1 40 ? 1.013 20.078 14.461 1 79.25 40 GLN B C 1
ATOM 1226 O O . GLN B 1 40 ? 1.524 20.578 13.453 1 79.25 40 GLN B O 1
ATOM 1231 N N . GLN B 1 41 ? 1.51 19.094 15.102 1 88.31 41 GLN B N 1
ATOM 1232 C CA . GLN B 1 41 ? 2.736 18.438 14.656 1 88.31 41 GLN B CA 1
ATOM 1233 C C . GLN B 1 41 ? 2.543 17.75 13.305 1 88.31 41 GLN B C 1
ATOM 1235 O O . GLN B 1 41 ? 1.415 17.453 12.914 1 88.31 41 GLN B O 1
ATOM 1240 N N . GLN B 1 42 ? 3.658 17.734 12.602 1 94.06 42 GLN B N 1
ATOM 1241 C CA . GLN B 1 42 ? 3.629 16.922 11.391 1 94.06 42 GLN B CA 1
ATOM 1242 C C . GLN B 1 42 ? 3.031 15.539 11.664 1 94.06 42 GLN B C 1
ATOM 1244 O O . GLN B 1 42 ? 3.387 14.891 12.656 1 94.06 42 GLN B O 1
ATOM 1249 N N . THR B 1 43 ? 2.117 15.141 10.82 1 96.88 43 THR B N 1
ATOM 1250 C CA . THR B 1 43 ? 1.301 13.961 11.086 1 96.88 43 THR B CA 1
ATOM 1251 C C . THR B 1 43 ? 1.254 13.055 9.859 1 96.88 43 THR B C 1
ATOM 1253 O O . THR B 1 43 ? 1.016 13.516 8.742 1 96.88 43 THR B O 1
ATOM 1256 N N . TRP B 1 44 ? 1.532 11.695 10.109 1 98 44 TRP B N 1
ATOM 1257 C CA . TRP B 1 44 ? 1.512 10.719 9.023 1 98 44 TRP B CA 1
ATOM 1258 C C . TRP B 1 44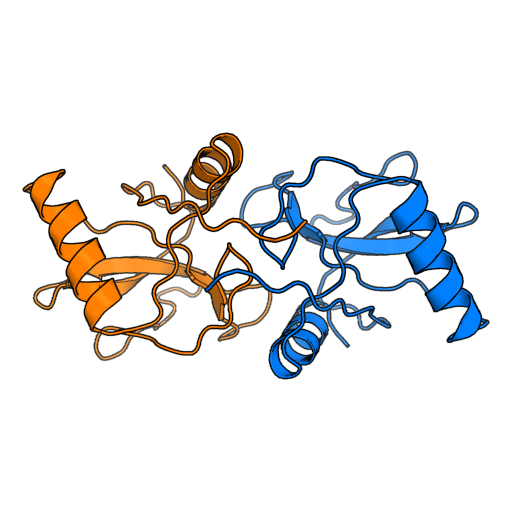 ? 0.127 10.641 8.391 1 98 44 TRP B C 1
ATOM 1260 O O . TRP B 1 44 ? -0.885 10.625 9.094 1 98 44 TRP B O 1
ATOM 1270 N N . ILE B 1 45 ? 0.059 10.609 7.09 1 98.19 45 ILE B N 1
ATOM 1271 C CA . ILE B 1 45 ? -1.111 10.219 6.312 1 98.19 45 ILE B CA 1
ATOM 1272 C C . ILE B 1 45 ? -0.771 9 5.453 1 98.19 45 ILE B C 1
ATOM 1274 O O . ILE B 1 45 ? 0.347 8.484 5.512 1 98.19 45 ILE B O 1
ATOM 1278 N N . GLY B 1 46 ? -1.725 8.547 4.707 1 97.88 46 GLY B N 1
ATOM 1279 C CA . GLY B 1 46 ? -1.6 7.242 4.078 1 97.88 46 GLY B CA 1
ATOM 1280 C C . GLY B 1 46 ? -0.736 7.262 2.832 1 97.88 46 GLY B C 1
ATOM 1281 O O . GLY B 1 46 ? -0.642 6.258 2.121 1 97.88 46 GLY B O 1
ATOM 1282 N N . LEU B 1 47 ? -0.065 8.305 2.514 1 97.81 47 LEU B N 1
ATOM 1283 C CA . LEU B 1 47 ? 0.736 8.445 1.304 1 97.81 47 LEU B CA 1
ATOM 1284 C C . LEU B 1 47 ? 2.104 7.797 1.477 1 97.81 47 LEU B C 1
ATOM 1286 O O . LEU B 1 47 ? 2.783 8.023 2.48 1 97.81 47 LEU B O 1
ATOM 1290 N N . THR B 1 48 ? 2.525 6.898 0.51 1 97.38 48 THR B N 1
ATOM 1291 C CA . THR B 1 48 ? 3.838 6.266 0.55 1 97.38 48 THR B CA 1
ATOM 1292 C C . THR B 1 48 ? 4.348 5.984 -0.861 1 97.38 48 THR B C 1
ATOM 1294 O O . THR B 1 48 ? 3.562 5.684 -1.762 1 97.38 48 THR B O 1
ATOM 1297 N N . GLU B 1 49 ? 5.637 6.211 -1.031 1 95.12 49 GLU B N 1
ATOM 1298 C CA . GLU B 1 49 ? 6.297 5.816 -2.273 1 95.12 49 GLU B CA 1
ATOM 1299 C C . GLU B 1 49 ? 6.543 4.312 -2.316 1 95.12 49 GLU B C 1
ATOM 1301 O O . GLU B 1 49 ? 7.176 3.756 -1.419 1 95.12 49 GLU B O 1
ATOM 1306 N N . LEU B 1 50 ? 5.988 3.662 -3.363 1 92.06 50 LEU B N 1
ATOM 1307 C CA . LEU B 1 50 ? 5.945 2.205 -3.342 1 92.06 50 LEU B CA 1
ATOM 1308 C C . LEU B 1 50 ? 6.879 1.619 -4.398 1 92.06 50 LEU B C 1
ATOM 1310 O O . LEU B 1 50 ? 6.469 1.394 -5.539 1 92.06 50 LEU B O 1
ATOM 1314 N N . HIS B 1 51 ? 8.164 1.164 -4.047 1 91.31 51 HIS B N 1
ATOM 1315 C CA . HIS B 1 51 ? 9.164 0.353 -4.73 1 91.31 51 HIS B CA 1
ATOM 1316 C C . HIS B 1 51 ? 9.711 1.072 -5.961 1 91.31 51 HIS B C 1
ATOM 1318 O O . HIS B 1 51 ? 10.633 0.581 -6.613 1 91.31 51 HIS B O 1
ATOM 1324 N N . LYS B 1 52 ? 9.188 2.148 -6.34 1 89.69 52 LYS B N 1
ATOM 1325 C CA . LYS B 1 52 ? 9.625 2.957 -7.473 1 89.69 52 LYS B CA 1
ATOM 1326 C C . LYS B 1 52 ? 9.555 4.445 -7.145 1 89.69 52 LYS B C 1
ATOM 1328 O O . LYS B 1 52 ? 8.547 4.926 -6.625 1 89.69 52 LYS B O 1
ATOM 1333 N N . GLU B 1 53 ? 10.641 5.043 -7.535 1 88.81 53 GLU B N 1
ATOM 1334 C CA . GLU B 1 53 ? 10.656 6.48 -7.285 1 88.81 53 GLU B CA 1
ATOM 1335 C C . GLU B 1 53 ? 9.508 7.176 -8.008 1 88.81 53 GLU B C 1
ATOM 1337 O O . GLU B 1 53 ? 9.219 6.863 -9.164 1 88.81 53 GLU B O 1
ATOM 1342 N N . THR B 1 54 ? 8.789 8.125 -7.219 1 87.5 54 THR B N 1
ATOM 1343 C CA . THR B 1 54 ? 7.738 9.008 -7.723 1 87.5 54 THR B CA 1
ATOM 1344 C C . THR B 1 54 ? 6.43 8.25 -7.902 1 87.5 54 THR B C 1
ATOM 1346 O O . THR B 1 54 ? 5.465 8.781 -8.453 1 87.5 54 THR B O 1
ATOM 1349 N N . PHE B 1 55 ? 6.457 6.965 -7.535 1 93.81 55 PHE B N 1
ATOM 1350 C CA . PHE B 1 55 ? 5.195 6.238 -7.516 1 93.81 55 PHE B CA 1
ATOM 1351 C C . PHE B 1 55 ? 4.574 6.266 -6.121 1 93.81 55 PHE B C 1
ATOM 1353 O O . PHE B 1 55 ? 4.867 5.402 -5.293 1 93.81 55 PHE B O 1
ATOM 1360 N N . TRP B 1 56 ? 3.707 7.258 -6 1 96.69 56 TRP B N 1
ATOM 1361 C CA . TRP B 1 56 ? 3.016 7.445 -4.73 1 96.69 56 TRP B CA 1
ATOM 1362 C C . TRP B 1 56 ? 1.671 6.73 -4.727 1 96.69 56 TRP B C 1
ATOM 1364 O O . TRP B 1 56 ? 0.94 6.766 -5.723 1 96.69 56 TRP B O 1
ATOM 1374 N N . VAL B 1 57 ? 1.413 6.031 -3.613 1 95.88 57 VAL B N 1
ATOM 1375 C CA . VAL B 1 57 ? 0.138 5.34 -3.457 1 95.88 57 VAL B CA 1
ATOM 1376 C C . VAL B 1 57 ? -0.458 5.66 -2.088 1 95.88 57 VAL B C 1
ATOM 1378 O O . VAL B 1 57 ? 0.267 6.016 -1.155 1 95.88 57 VAL B O 1
ATOM 1381 N N . TRP B 1 58 ? -1.796 5.602 -2.062 1 96.56 58 TRP B N 1
ATOM 1382 C CA . TRP B 1 58 ? -2.453 5.578 -0.758 1 96.56 58 TRP B CA 1
ATOM 1383 C C . TRP B 1 58 ? -2.439 4.176 -0.167 1 96.56 58 TRP B C 1
ATOM 1385 O O . TRP B 1 58 ? -2.676 3.193 -0.876 1 96.56 58 TRP B O 1
ATOM 1395 N N . SER B 1 59 ? -2.229 4.082 1.126 1 95.5 59 SER B N 1
ATOM 1396 C CA . SER B 1 59 ? -2.143 2.787 1.792 1 95.5 59 SER B CA 1
ATOM 1397 C C . SER B 1 59 ? -3.486 2.064 1.773 1 95.5 59 SER B C 1
ATOM 1399 O O . SER B 1 59 ? -3.549 0.853 1.989 1 95.5 59 SER B O 1
ATOM 1401 N N . ASP B 1 60 ? -4.594 2.768 1.545 1 94 60 ASP B N 1
ATOM 1402 C CA . ASP B 1 60 ? -5.91 2.137 1.526 1 94 60 ASP B CA 1
ATOM 1403 C C . ASP B 1 60 ? -6.285 1.693 0.114 1 94 60 ASP B C 1
ATOM 1405 O O . ASP B 1 60 ? -7.406 1.232 -0.12 1 94 60 ASP B O 1
ATOM 1409 N N . GLY B 1 61 ? -5.387 1.881 -0.865 1 92.69 61 GLY B N 1
ATOM 1410 C CA . GLY B 1 61 ? -5.598 1.367 -2.211 1 92.69 61 GLY B CA 1
ATOM 1411 C C . GLY B 1 61 ? -6.305 2.354 -3.121 1 92.69 61 GLY B C 1
ATOM 1412 O O . GLY B 1 61 ? -6.438 2.109 -4.324 1 92.69 61 GLY B O 1
ATOM 1413 N N . CYS B 1 62 ? -6.805 3.463 -2.604 1 93 62 CYS B N 1
ATOM 1414 C CA . CYS B 1 62 ? -7.457 4.477 -3.422 1 93 62 CYS B CA 1
ATOM 1415 C C . CYS B 1 62 ? -6.457 5.141 -4.363 1 93 62 CYS B C 1
ATOM 1417 O O . CYS B 1 62 ? -5.266 5.199 -4.07 1 93 62 CYS B O 1
ATOM 1419 N N . PRO B 1 63 ? -6.898 5.613 -5.5 1 92.56 63 PRO B N 1
ATOM 1420 C CA . PRO B 1 63 ? -5.996 6.332 -6.402 1 92.56 63 PRO B CA 1
ATOM 1421 C C . PRO B 1 63 ? -5.562 7.688 -5.848 1 92.56 63 PRO B C 1
ATOM 1423 O O . PRO B 1 63 ? -6.336 8.352 -5.148 1 92.56 63 PRO B O 1
ATOM 1426 N N . VAL B 1 64 ? -4.336 8.055 -6.148 1 95.44 64 VAL B N 1
ATOM 1427 C CA . VAL B 1 64 ? -3.865 9.391 -5.809 1 95.44 64 VAL B CA 1
ATOM 1428 C C . VAL B 1 64 ? -4.312 10.383 -6.879 1 95.44 64 VAL B C 1
ATOM 1430 O O . VAL B 1 64 ? -3.602 10.617 -7.859 1 95.44 64 VAL B O 1
ATOM 1433 N N . ALA B 1 65 ? -5.469 10.953 -6.68 1 93.12 65 ALA B N 1
ATOM 1434 C CA . ALA B 1 65 ? -6.055 11.859 -7.664 1 93.12 65 ALA B CA 1
ATOM 1435 C C . ALA B 1 65 ? -5.895 13.312 -7.23 1 93.12 65 ALA B C 1
ATOM 1437 O O . ALA B 1 65 ? -6.141 14.234 -8.016 1 93.12 65 ALA B O 1
ATOM 1438 N N . PHE B 1 66 ? -5.609 13.547 -6.031 1 95.69 66 PHE B N 1
ATOM 1439 C CA . PHE B 1 66 ? -5.41 14.852 -5.414 1 95.69 66 PHE B CA 1
ATOM 1440 C C . PHE B 1 66 ? -4.164 14.844 -4.531 1 95.69 66 PHE B C 1
ATOM 1442 O O . PHE B 1 66 ? -3.898 13.867 -3.83 1 95.69 66 PHE B O 1
ATOM 1449 N N . THR B 1 67 ? -3.379 15.953 -4.66 1 97.25 67 THR B N 1
ATOM 1450 C CA . THR B 1 67 ? -2.266 16.125 -3.734 1 97.25 67 THR B CA 1
ATOM 1451 C C . THR B 1 67 ? -2.166 17.578 -3.273 1 97.25 67 THR B C 1
ATOM 1453 O O . THR B 1 67 ? -2.656 18.484 -3.951 1 97.25 67 THR B O 1
ATOM 1456 N N . MET B 1 68 ? -1.608 17.781 -2.064 1 96.94 68 MET B N 1
ATOM 1457 C CA . MET B 1 68 ? -1.377 19.109 -1.524 1 96.94 68 MET B CA 1
ATOM 1458 C C . MET B 1 68 ? 0.054 19.25 -1.016 1 96.94 68 MET B C 1
ATOM 1460 O O . MET B 1 68 ? 0.274 19.672 0.125 1 96.94 68 MET B O 1
ATOM 1464 N N . TRP B 1 69 ? 0.924 18.859 -1.867 1 97 69 TRP B N 1
ATOM 1465 C CA . TRP B 1 69 ? 2.344 18.953 -1.541 1 97 69 TRP B CA 1
ATOM 1466 C C . TRP B 1 69 ? 2.75 20.406 -1.306 1 97 69 TRP B C 1
ATOM 1468 O O . TRP B 1 69 ? 2.309 21.312 -2.025 1 97 69 TRP B O 1
ATOM 1478 N N . ASN B 1 70 ? 3.576 20.609 -0.323 1 96 70 ASN B N 1
ATOM 1479 C CA . ASN B 1 70 ? 4.211 21.922 -0.186 1 96 70 ASN B CA 1
ATOM 1480 C C . ASN B 1 70 ? 5.109 22.234 -1.38 1 96 70 ASN B C 1
ATOM 1482 O O . ASN B 1 70 ? 5.59 21.328 -2.059 1 96 70 ASN B O 1
ATOM 1486 N N . GLU B 1 71 ? 5.305 23.531 -1.604 1 93.69 71 GLU B N 1
ATOM 1487 C CA . GLU B 1 71 ? 6.188 23.922 -2.695 1 93.69 71 GLU B CA 1
ATOM 1488 C C . GLU B 1 71 ? 7.547 23.25 -2.584 1 93.69 71 GLU B C 1
ATOM 1490 O O . GLU B 1 71 ? 8.164 23.234 -1.515 1 93.69 71 GLU B O 1
ATOM 1495 N N . GLY B 1 72 ? 7.949 22.594 -3.693 1 94.19 72 GLY B N 1
ATOM 1496 C CA . GLY B 1 72 ? 9.242 21.922 -3.715 1 94.19 72 GLY B CA 1
ATOM 1497 C C . GLY B 1 72 ? 9.18 20.5 -3.197 1 94.19 72 GLY B C 1
ATOM 1498 O O . GLY B 1 72 ? 10.188 19.797 -3.195 1 94.19 72 GLY B O 1
ATOM 1499 N N . GLN B 1 73 ? 7.945 20.141 -2.729 1 93.81 73 GLN B N 1
ATOM 1500 C CA . GLN B 1 73 ? 7.77 18.781 -2.219 1 93.81 73 GLN B CA 1
ATOM 1501 C C . GLN B 1 73 ? 6.938 17.938 -3.178 1 93.81 73 GLN B C 1
ATOM 1503 O O . GLN B 1 73 ? 6.168 18.469 -3.979 1 93.81 73 GLN B O 1
ATOM 1508 N N . PRO B 1 74 ? 7.062 16.531 -3.125 1 94.69 74 PRO B N 1
ATOM 1509 C CA . PRO B 1 74 ? 8.078 15.797 -2.375 1 94.69 74 PRO B CA 1
ATOM 1510 C C . PRO B 1 74 ? 9.484 15.953 -2.959 1 94.69 74 PRO B C 1
ATOM 1512 O O . PRO B 1 74 ? 9.641 16 -4.18 1 94.69 74 PRO B O 1
ATOM 1515 N N . ASP B 1 75 ? 10.594 16.062 -2.176 1 94.25 75 ASP B N 1
ATOM 1516 C CA . ASP B 1 75 ? 11.93 16.344 -2.686 1 94.25 75 ASP B CA 1
ATOM 1517 C C . ASP B 1 75 ? 12.898 15.211 -2.359 1 94.25 75 ASP B C 1
ATOM 1519 O O . ASP B 1 75 ? 14.055 15.234 -2.775 1 94.25 75 ASP B O 1
ATOM 1523 N N . ASN B 1 76 ? 12.453 14.172 -1.603 1 95 76 ASN B N 1
ATOM 1524 C CA . ASN B 1 76 ? 13.266 13.008 -1.272 1 95 76 ASN B CA 1
ATOM 1525 C C . ASN B 1 76 ? 14.633 13.414 -0.744 1 95 76 ASN B C 1
ATOM 1527 O O . ASN B 1 76 ? 15.656 12.875 -1.174 1 95 76 ASN B O 1
ATOM 1531 N N . THR B 1 77 ? 14.641 14.383 0.184 1 89.94 77 THR B N 1
ATOM 1532 C CA . THR B 1 77 ? 15.898 14.836 0.769 1 89.94 77 THR B CA 1
ATOM 1533 C C . THR B 1 77 ? 16.688 13.656 1.314 1 89.94 77 THR B C 1
ATOM 1535 O O . THR B 1 77 ? 16.141 12.773 1.983 1 89.94 77 THR B O 1
ATOM 1538 N N . HIS B 1 78 ? 17.984 13.523 0.89 1 91.81 78 HIS B N 1
ATOM 1539 C CA . HIS B 1 78 ? 18.938 12.492 1.28 1 91.81 78 HIS B CA 1
ATOM 1540 C C . HIS B 1 78 ? 18.547 11.133 0.708 1 91.81 78 HIS B C 1
ATOM 1542 O O . HIS B 1 78 ? 19.094 10.102 1.097 1 91.81 78 HIS B O 1
ATOM 1548 N N . GLY B 1 79 ? 17.531 11.023 -0.094 1 91.44 79 GLY B N 1
ATOM 1549 C CA . GLY B 1 79 ? 17.156 9.828 -0.827 1 91.44 79 GLY B CA 1
ATOM 1550 C C . GLY B 1 79 ? 16.406 8.812 0.021 1 91.44 79 GLY B C 1
ATOM 1551 O O . GLY B 1 79 ? 16.328 7.637 -0.335 1 91.44 79 GLY B O 1
ATOM 1552 N N . ASP B 1 80 ? 15.828 9.203 1.135 1 93.06 80 ASP B N 1
ATOM 1553 C CA . ASP B 1 80 ? 15.219 8.211 2.02 1 93.06 80 ASP B CA 1
ATOM 1554 C C . ASP B 1 80 ? 13.852 8.68 2.502 1 93.06 80 ASP B C 1
ATOM 1556 O O . ASP B 1 80 ? 13.336 8.172 3.502 1 93.06 80 ASP B O 1
ATOM 1560 N N . GLU B 1 81 ? 13.234 9.672 1.858 1 95.62 81 GLU B N 1
ATOM 1561 C CA . GLU B 1 81 ? 11.914 10.164 2.236 1 95.62 81 GLU B CA 1
ATOM 1562 C C . GLU B 1 81 ? 10.828 9.555 1.355 1 95.62 81 GLU B C 1
ATOM 1564 O O . GLU B 1 81 ? 10.555 10.047 0.26 1 95.62 81 GLU B O 1
ATOM 1569 N N . HIS B 1 82 ? 10.164 8.516 1.875 1 97.12 82 HIS B N 1
ATOM 1570 C CA . HIS B 1 82 ? 9.242 7.754 1.044 1 97.12 82 HIS B CA 1
ATOM 1571 C C . HIS B 1 82 ? 7.844 7.727 1.655 1 97.12 82 HIS B C 1
ATOM 1573 O O . HIS B 1 82 ? 6.977 6.977 1.2 1 97.12 82 HIS B O 1
ATOM 1579 N N . CYS B 1 83 ? 7.684 8.516 2.695 1 98.19 83 CYS B N 1
ATOM 1580 C CA . CYS B 1 8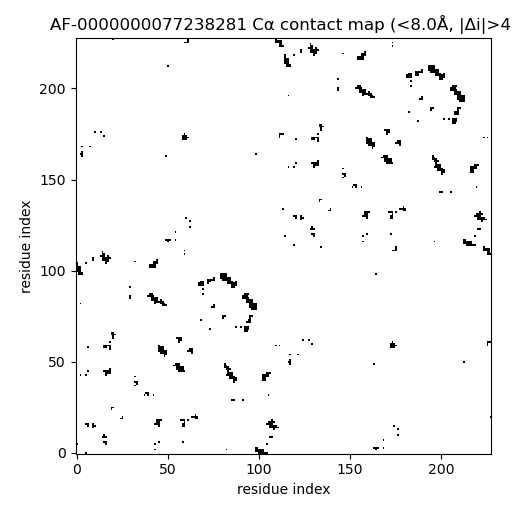3 ? 6.391 8.539 3.371 1 98.19 83 CYS B CA 1
ATOM 1581 C C . CYS B 1 83 ? 5.855 9.961 3.484 1 98.19 83 CYS B C 1
ATOM 1583 O O . CYS B 1 83 ? 6.625 10.906 3.684 1 98.19 83 CYS B O 1
ATOM 1585 N N . GLY B 1 84 ? 4.566 10.109 3.393 1 97.88 84 GLY B N 1
ATOM 1586 C CA . GLY B 1 84 ? 3.957 11.422 3.375 1 97.88 84 GLY B CA 1
ATOM 1587 C C . GLY B 1 84 ? 3.385 11.836 4.719 1 97.88 84 GLY B C 1
ATOM 1588 O O . GLY B 1 84 ? 2.814 11.008 5.434 1 97.88 84 GLY B O 1
ATOM 1589 N N . GLU B 1 85 ? 3.594 13.078 5.047 1 97.62 85 GLU B N 1
ATOM 1590 C CA . GLU B 1 85 ? 2.988 13.703 6.219 1 97.62 85 GLU B CA 1
ATOM 1591 C C . GLU B 1 85 ? 2.295 15.008 5.852 1 97.62 85 GLU B C 1
ATOM 1593 O O . GLU B 1 85 ? 2.561 15.586 4.793 1 97.62 85 GLU B O 1
ATOM 1598 N N . MET B 1 86 ? 1.368 15.438 6.695 1 96.38 86 MET B N 1
ATOM 1599 C CA . MET B 1 86 ? 0.755 16.75 6.535 1 96.38 86 MET B CA 1
ATOM 1600 C C . MET B 1 86 ? 1.061 17.641 7.73 1 96.38 86 MET B C 1
ATOM 1602 O O . MET B 1 86 ? 1.795 17.25 8.641 1 96.38 86 MET B O 1
ATOM 1606 N N . ASN B 1 87 ? 0.605 18.844 7.625 1 93.44 87 ASN B N 1
ATOM 1607 C CA . ASN B 1 87 ? 0.859 19.859 8.633 1 93.44 87 ASN B CA 1
ATOM 1608 C C . ASN B 1 87 ? 2.332 20.266 8.672 1 93.44 87 ASN B C 1
ATOM 1610 O O . ASN B 1 87 ? 2.885 20.5 9.75 1 93.44 87 ASN B O 1
ATOM 1614 N N . TRP B 1 88 ? 2.936 20.219 7.559 1 90.19 88 TRP B N 1
ATOM 1615 C CA . TRP B 1 88 ? 4.34 20.594 7.438 1 90.19 88 TRP B CA 1
ATOM 1616 C C . TRP B 1 88 ? 4.484 22.078 7.102 1 90.19 88 TRP B C 1
ATOM 1618 O O . TRP B 1 88 ? 3.793 22.578 6.215 1 90.19 88 TRP B O 1
ATOM 1628 N N . GLY B 1 89 ? 5.32 22.656 7.816 1 84.06 89 GLY B N 1
ATOM 1629 C CA . GLY B 1 89 ? 5.641 24.047 7.535 1 84.06 89 GLY B CA 1
ATOM 1630 C C . GLY B 1 89 ? 4.512 25 7.867 1 84.06 89 GLY B C 1
ATOM 1631 O O . GLY B 1 89 ? 3.541 24.625 8.523 1 84.06 89 GLY B O 1
ATOM 1632 N N . GLY B 1 90 ? 4.652 26.312 7.438 1 79.38 90 GLY B N 1
ATOM 1633 C CA . GLY B 1 90 ? 3.723 27.375 7.762 1 79.38 90 GLY B CA 1
ATOM 1634 C C . GLY B 1 90 ? 2.373 27.234 7.086 1 79.38 90 GLY B C 1
ATOM 1635 O O . GLY B 1 90 ? 1.344 27.594 7.652 1 79.38 90 GLY B O 1
ATOM 1636 N N . HIS B 1 91 ? 2.35 26.562 5.965 1 82.56 91 HIS B N 1
ATOM 1637 C CA . HIS B 1 91 ? 1.112 26.422 5.203 1 82.56 91 HIS B CA 1
ATOM 1638 C C . HIS B 1 91 ? 0.422 25.109 5.508 1 82.56 91 HIS B C 1
ATOM 1640 O O . HIS B 1 91 ? -0.637 24.812 4.953 1 82.56 91 HIS B O 1
ATOM 1646 N N . GLN B 1 92 ? 0.977 24.328 6.359 1 88 92 GLN B N 1
ATOM 1647 C CA . GLN B 1 92 ? 0.398 23.078 6.855 1 88 92 GLN B CA 1
ATOM 1648 C C . GLN B 1 92 ? 0.122 22.109 5.715 1 88 92 GLN B C 1
ATOM 1650 O O . GLN B 1 92 ? -0.908 21.438 5.703 1 88 92 GLN B O 1
ATOM 1655 N N . GLN B 1 93 ? 1.062 22.141 4.691 1 95.44 93 GLN B N 1
ATOM 1656 C CA . GLN B 1 93 ? 0.903 21.312 3.51 1 95.44 93 GLN B CA 1
ATOM 1657 C C . GLN B 1 93 ? 1.609 19.969 3.686 1 95.44 93 GLN B C 1
ATOM 1659 O O . GLN B 1 93 ? 1.953 19.578 4.805 1 95.44 93 GLN B O 1
ATOM 1664 N N . TRP B 1 94 ? 1.665 19.172 2.578 1 97.94 94 TRP B N 1
ATOM 1665 C CA . TRP B 1 94 ? 2.234 17.844 2.676 1 97.94 94 TRP B CA 1
ATOM 1666 C C . TRP B 1 94 ? 3.744 17.875 2.465 1 97.94 94 TRP B C 1
ATOM 1668 O O . TRP B 1 94 ? 4.266 18.766 1.796 1 97.94 94 TRP B O 1
ATOM 1678 N N . ASN B 1 95 ? 4.488 16.906 3.086 1 97.25 95 ASN B N 1
ATOM 1679 C CA . ASN B 1 95 ? 5.93 16.719 2.994 1 97.25 95 ASN B CA 1
ATOM 1680 C C . ASN B 1 95 ? 6.305 15.242 2.996 1 97.25 95 ASN B C 1
ATOM 1682 O O . ASN B 1 95 ? 5.629 14.43 3.621 1 97.25 95 ASN B O 1
ATOM 1686 N N . ASP B 1 96 ? 7.289 14.93 2.211 1 97.44 96 ASP B N 1
ATOM 1687 C CA . ASP B 1 96 ? 7.828 13.578 2.334 1 97.44 96 ASP B CA 1
ATOM 1688 C C . ASP B 1 96 ? 8.883 13.508 3.434 1 97.44 96 ASP B C 1
ATOM 1690 O O . ASP B 1 96 ? 9.656 14.453 3.623 1 97.44 96 ASP B O 1
ATOM 1694 N N . ARG B 1 97 ? 8.883 12.453 4.148 1 96.62 97 ARG B N 1
ATOM 1695 C CA . ARG B 1 97 ? 9.703 12.25 5.336 1 96.62 97 ARG B CA 1
ATOM 1696 C C . ARG B 1 97 ? 10.219 10.82 5.41 1 96.62 97 ARG B C 1
ATOM 1698 O O . ARG B 1 97 ? 9.633 9.914 4.82 1 96.62 97 ARG B O 1
ATOM 1705 N N . PRO B 1 98 ? 11.484 10.656 5.996 1 97.44 98 PRO B N 1
ATOM 1706 C CA . PRO B 1 98 ? 11.906 9.266 6.203 1 97.44 98 PRO B CA 1
ATOM 1707 C C . PRO B 1 98 ? 10.891 8.453 7 1 97.44 98 PRO B C 1
ATOM 1709 O O . PRO B 1 98 ? 10.461 8.875 8.078 1 97.44 98 PRO B O 1
ATOM 1712 N N . CYS B 1 99 ? 10.578 7.281 6.547 1 97.5 99 CYS B N 1
ATOM 1713 C CA . CYS B 1 99 ? 9.484 6.477 7.074 1 97.5 99 CYS B CA 1
ATOM 1714 C C . CYS B 1 99 ? 9.773 6.027 8.5 1 97.5 99 CYS B C 1
ATOM 1716 O O . CYS B 1 99 ? 8.852 5.652 9.234 1 97.5 99 CYS B O 1
ATOM 1718 N N . LYS B 1 100 ? 10.977 6.062 8.852 1 96.75 100 LYS B N 1
ATOM 1719 C CA . LYS B 1 100 ? 11.383 5.516 10.141 1 96.75 100 LYS B CA 1
ATOM 1720 C C . LYS B 1 100 ? 11.195 6.539 11.258 1 96.75 100 LYS B C 1
ATOM 1722 O O . LYS B 1 100 ? 11.289 6.199 12.445 1 96.75 100 LYS B O 1
ATOM 1727 N N . VAL B 1 101 ? 10.961 7.758 10.906 1 96.56 101 VAL B N 1
ATOM 1728 C CA . VAL B 1 101 ? 10.758 8.805 11.906 1 96.56 101 VAL B CA 1
ATOM 1729 C C . VAL B 1 101 ? 9.445 8.555 12.656 1 96.56 101 VAL B C 1
ATOM 1731 O O . VAL B 1 101 ? 8.453 8.148 12.055 1 96.56 101 VAL B O 1
ATOM 1734 N N . GLU B 1 102 ? 9.508 8.805 13.938 1 96.69 102 GLU B N 1
ATOM 1735 C CA . GLU B 1 102 ? 8.281 8.656 14.727 1 96.69 102 GLU B CA 1
ATOM 1736 C C . GLU B 1 102 ? 7.445 9.93 14.688 1 96.69 102 GLU B C 1
ATOM 1738 O O . GLU B 1 102 ? 7.965 11.023 14.93 1 96.69 102 GLU B O 1
ATOM 1743 N N . SER B 1 103 ? 6.195 9.875 14.375 1 95.81 103 SER B N 1
ATOM 1744 C CA . SER B 1 103 ? 5.266 10.992 14.273 1 95.81 103 SER B CA 1
ATOM 1745 C C . SER B 1 103 ? 3.848 10.57 14.641 1 95.81 103 SER B C 1
ATOM 1747 O O . SER B 1 103 ? 3.529 9.383 14.633 1 95.81 103 SER B O 1
ATOM 1749 N N . PRO B 1 104 ? 3.006 11.547 15.07 1 95.62 104 PRO B N 1
ATOM 1750 C CA . PRO B 1 104 ? 1.58 11.227 15.156 1 95.62 104 PRO B CA 1
ATOM 1751 C C . PRO B 1 104 ? 0.992 10.773 13.82 1 95.62 104 PRO B C 1
ATOM 1753 O O . PRO B 1 104 ? 1.645 10.898 12.781 1 95.62 104 PRO B O 1
ATOM 1756 N N . SER B 1 105 ? -0.198 10.18 13.906 1 96.5 105 SER B N 1
ATOM 1757 C CA . SER B 1 105 ? -0.828 9.664 12.695 1 96.5 105 SER B CA 1
ATOM 1758 C C . SER B 1 105 ? -2.344 9.82 12.75 1 96.5 105 SER B C 1
ATOM 1760 O O . SER B 1 105 ? -2.914 10.031 13.82 1 96.5 105 SER B O 1
ATOM 1762 N N . VAL B 1 106 ? -2.963 9.797 11.594 1 95.81 106 VAL B N 1
ATOM 1763 C CA . VAL B 1 106 ? -4.418 9.852 11.484 1 95.81 106 VAL B CA 1
ATOM 1764 C C . VAL B 1 106 ? -4.922 8.625 10.727 1 95.81 106 VAL B C 1
ATOM 1766 O O . VAL B 1 106 ? -4.473 8.352 9.609 1 95.81 106 VAL B O 1
ATOM 1769 N N . CYS B 1 107 ? -5.887 7.938 11.398 1 95.38 107 CYS B N 1
ATOM 1770 C CA . CYS B 1 107 ? -6.527 6.785 10.773 1 95.38 107 CYS B CA 1
ATOM 1771 C C . CYS B 1 107 ? -7.883 7.164 10.18 1 95.38 107 CYS B C 1
ATOM 1773 O O . CYS B 1 107 ? -8.555 8.062 10.695 1 95.38 107 CYS B O 1
ATOM 1775 N N . ALA B 1 108 ? -8.227 6.477 9.141 1 94.44 108 ALA B N 1
ATOM 1776 C CA . ALA B 1 108 ? -9.562 6.598 8.562 1 94.44 108 ALA B CA 1
ATOM 1777 C C . ALA B 1 108 ? -10.133 5.23 8.211 1 94.44 108 ALA B C 1
ATOM 1779 O O . ALA B 1 108 ? -9.422 4.363 7.703 1 94.44 108 ALA B O 1
ATOM 1780 N N . THR B 1 109 ? -11.367 5.051 8.609 1 89.81 109 THR B N 1
ATOM 1781 C CA . THR B 1 109 ? -12.078 3.85 8.195 1 89.81 109 THR B CA 1
ATOM 1782 C C . THR B 1 109 ? -12.711 4.047 6.816 1 89.81 109 THR B C 1
ATOM 1784 O O . THR B 1 109 ? -13.414 5.031 6.59 1 89.81 109 THR B O 1
ATOM 1787 N N . ARG B 1 110 ? -11.977 3.307 5.93 1 78.38 110 ARG B N 1
ATOM 1788 C CA . ARG B 1 110 ? -12.609 3.242 4.617 1 78.38 110 ARG B CA 1
ATOM 1789 C C . ARG B 1 110 ? -12.836 1.795 4.188 1 78.38 110 ARG B C 1
ATOM 1791 O O . ARG B 1 110 ? -11.977 0.936 4.414 1 78.38 110 ARG B O 1
ATOM 1798 N N . LYS B 1 111 ? -13.953 1.254 4.141 1 64.38 111 LYS B N 1
ATOM 1799 C CA . LYS B 1 111 ? -14.297 -0.156 3.963 1 64.38 111 LYS B CA 1
ATOM 1800 C C . LYS B 1 111 ? -13.992 -0.617 2.539 1 64.38 111 LYS B C 1
ATOM 1802 O O . LYS B 1 111 ? -14.781 -0.365 1.621 1 64.38 111 LYS B O 1
ATOM 1807 N N . PRO B 1 112 ? -12.625 -1.016 2.447 1 68 112 PRO B N 1
ATOM 1808 C CA . PRO B 1 112 ? -12.516 -1.699 1.156 1 68 112 PRO B CA 1
ATOM 1809 C C . PRO B 1 112 ? -13.453 -2.9 1.044 1 68 112 PRO B C 1
ATOM 1811 O O . PRO B 1 112 ? -13.727 -3.568 2.045 1 68 112 PRO B O 1
ATOM 1814 N N . VAL B 1 113 ? -14.141 -3.006 -0.006 1 74.38 113 VAL B N 1
ATOM 1815 C CA . VAL B 1 113 ? -14.891 -4.238 -0.219 1 74.38 113 VAL B CA 1
ATOM 1816 C C . VAL B 1 113 ? -13.93 -5.395 -0.479 1 74.38 113 VAL B C 1
ATOM 1818 O O . VAL B 1 113 ? -13.359 -5.5 -1.567 1 74.38 113 VAL B O 1
ATOM 1821 N N . CYS B 1 114 ? -13.469 -6.137 0.629 1 81.25 114 CYS B N 1
ATOM 1822 C CA . CYS B 1 114 ? -12.5 -7.215 0.549 1 81.25 114 CYS B CA 1
ATOM 1823 C C . CYS B 1 114 ? -13.188 -8.555 0.33 1 81.25 114 CYS B C 1
ATOM 1825 O O . CYS B 1 114 ? -14.312 -8.758 0.781 1 81.25 114 CYS B O 1
#

Org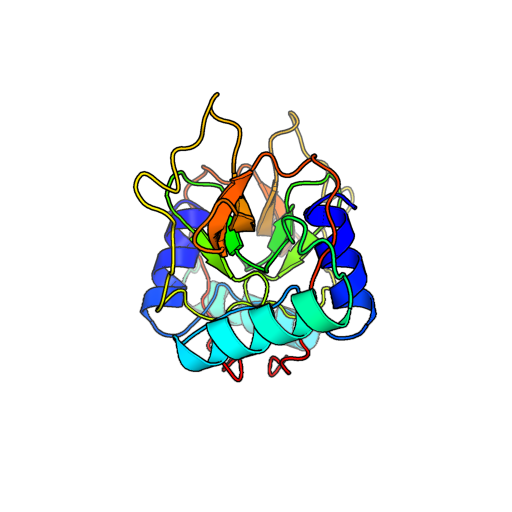anism: NCBI:txid88201

Sequence (228 aa):
MTWADAEQHCVSQGANLVSIHSPEENKFVSTLIQNYDHTQQQTWIGLTELHKETFWVWSDGCPVAFTMWNEGQPDNTHGDEHCGEMNWGGHQQWNDRPCKVESPSVCATRKPVCMTWADAEQHCVSQGANLVSIHSPEENKFVSTLIQNYDHTQQQTWIGLTELHKETFWVWSDGCPVAFTMWNEGQPDNTHGDEHCGEMNWGGHQQWNDRPCKVESPSVCATRKPVC

InterPro domains:
  IPR001304 C-type lectin-like [PF00059] (1-108)
  IPR001304 C-type lectin-like [PS50041] (1-108)
  IPR001304 C-type lectin-like [SM00034] (2-108)
  IPR016186 C-type lectin-like/link domain superfamily [G3DSA:3.10.100.10] (1-112)
  IPR016187 C-type lectin fold [SSF56436] (1-107)
  IPR018378 C-type lectin, conserved site [PS00615] (83-107)
  IPR050111 C-type lectin and snaclec domain-containing protein [PTHR22803] (2-109)

Secondary structure (DSSP, 8-state):
--HHHHHHHHHHTT-EEPP--SHHHHHHHHHHHHHH-TT---EEEEEEE-SSTT-EEETTS-------BPTT-S--GGG-EEEEEEEETTTTEEEEEETTS---B-EE---B--/--HHHHHHHHHHTT-EEPP--SHHHHHHHHHHHHHH-TT---EEEEEEE-SSTT-EEETTS-------BPTT-S--GGG-EEEEEEEETTTTEEEEEETTS---B-EE---B--

Radius of gyration: 17.74 Å; Cα contacts (8 Å, |Δi|>4): 485; chains: 2; bounding box: 34×55×40 Å